Protein AF-A0A5J5ATE8-F1 (afdb_monomer)

Structure (mmCIF, N/CA/C/O backbone):
data_AF-A0A5J5ATE8-F1
#
_entry.id   AF-A0A5J5ATE8-F1
#
loop_
_atom_site.group_PDB
_atom_site.id
_atom_site.type_symbol
_atom_site.label_atom_id
_atom_site.label_alt_id
_atom_site.label_comp_id
_atom_site.label_asym_id
_atom_site.label_entity_id
_atom_site.label_seq_id
_atom_site.pdbx_PDB_ins_code
_atom_site.Cartn_x
_atom_site.Cartn_y
_atom_site.Cartn_z
_atom_site.occupancy
_atom_site.B_iso_or_equiv
_atom_site.auth_seq_id
_atom_site.auth_comp_id
_atom_site.auth_asym_id
_atom_site.auth_atom_id
_atom_site.pdbx_PDB_model_num
ATOM 1 N N . MET A 1 1 ? 2.531 13.031 -34.462 1.00 53.19 1 MET A N 1
ATOM 2 C CA . MET A 1 1 ? 3.163 11.749 -34.071 1.00 53.19 1 MET A CA 1
ATOM 3 C C . MET A 1 1 ? 2.030 10.757 -33.829 1.00 53.19 1 MET A C 1
ATOM 5 O O . MET A 1 1 ? 1.156 11.076 -33.034 1.00 53.19 1 MET A O 1
ATOM 9 N N . SER A 1 2 ? 1.912 9.687 -34.624 1.00 68.81 2 SER A N 1
ATOM 10 C CA . SER A 1 2 ? 0.642 8.951 -34.746 1.00 68.81 2 SER A CA 1
ATOM 11 C C . SER A 1 2 ? 0.265 8.215 -33.456 1.00 68.81 2 SER A C 1
ATOM 13 O O . SER A 1 2 ? 1.091 7.546 -32.834 1.00 68.81 2 SER A O 1
ATOM 15 N N . ASN A 1 3 ? -1.015 8.296 -33.079 1.00 86.31 3 ASN A N 1
ATOM 16 C CA . ASN A 1 3 ? -1.578 7.598 -31.917 1.00 86.31 3 ASN A CA 1
ATOM 17 C C . ASN A 1 3 ? -1.287 6.082 -31.925 1.00 86.31 3 ASN A C 1
ATOM 19 O O . ASN A 1 3 ? -1.256 5.458 -30.866 1.00 86.31 3 ASN A O 1
ATOM 23 N N . SER A 1 4 ? -1.014 5.497 -33.097 1.00 94.00 4 SER A N 1
ATOM 24 C CA . SER A 1 4 ? -0.608 4.098 -33.248 1.00 94.00 4 SER A CA 1
ATOM 25 C C . SER A 1 4 ? 0.740 3.771 -32.595 1.00 94.00 4 SER A C 1
ATOM 27 O O . SER A 1 4 ? 0.820 2.760 -31.903 1.00 94.00 4 SER A O 1
ATOM 29 N N . PHE A 1 5 ? 1.775 4.612 -32.731 1.00 93.56 5 PHE A N 1
ATOM 30 C CA . PHE A 1 5 ? 3.081 4.354 -32.101 1.00 93.56 5 PHE A CA 1
ATOM 31 C C . PHE A 1 5 ? 3.009 4.468 -30.578 1.00 93.56 5 PHE A C 1
ATOM 33 O O . PHE A 1 5 ? 3.558 3.627 -29.873 1.00 93.56 5 PHE A O 1
ATOM 40 N N . LYS A 1 6 ? 2.273 5.462 -30.061 1.00 92.56 6 LYS A N 1
ATOM 41 C CA . LYS A 1 6 ? 2.038 5.603 -28.616 1.00 92.56 6 LYS A CA 1
ATOM 42 C C . LYS A 1 6 ? 1.287 4.394 -28.055 1.00 92.56 6 LYS A C 1
ATOM 44 O O . LYS A 1 6 ? 1.650 3.879 -27.003 1.00 92.56 6 LYS A O 1
ATOM 49 N N . LYS A 1 7 ? 0.274 3.906 -28.780 1.00 94.69 7 LYS A N 1
ATOM 50 C CA . LYS A 1 7 ? -0.448 2.682 -28.415 1.00 94.69 7 LYS A CA 1
ATOM 51 C C . LYS A 1 7 ? 0.477 1.460 -28.414 1.00 94.69 7 LYS A C 1
ATOM 53 O O . LYS A 1 7 ? 0.456 0.706 -27.450 1.00 94.69 7 LYS A O 1
ATOM 58 N N . ALA A 1 8 ? 1.295 1.285 -29.453 1.00 96.69 8 ALA A N 1
ATOM 59 C CA . ALA A 1 8 ? 2.246 0.177 -29.539 1.00 96.69 8 ALA A CA 1
ATOM 60 C C . ALA A 1 8 ? 3.272 0.203 -28.392 1.00 96.69 8 ALA A C 1
ATOM 62 O O . ALA A 1 8 ? 3.532 -0.835 -27.791 1.00 96.69 8 ALA A O 1
ATOM 63 N N . LEU A 1 9 ? 3.792 1.386 -28.042 1.00 95.31 9 LEU A N 1
ATOM 64 C CA . LEU A 1 9 ? 4.685 1.564 -26.896 1.00 95.31 9 LEU A CA 1
ATOM 65 C C . LEU A 1 9 ? 4.013 1.141 -25.585 1.00 95.31 9 LEU A C 1
ATOM 67 O O . LEU A 1 9 ? 4.597 0.362 -24.840 1.00 95.31 9 LEU A O 1
ATOM 71 N N . ASN A 1 10 ? 2.792 1.614 -25.317 1.00 94.81 10 ASN A N 1
ATOM 72 C CA . ASN A 1 10 ? 2.069 1.267 -24.091 1.00 94.81 10 ASN A CA 1
ATOM 73 C C . ASN A 1 10 ? 1.852 -0.248 -23.972 1.00 94.81 10 ASN A C 1
ATOM 75 O O . ASN A 1 10 ? 2.165 -0.824 -22.935 1.00 94.81 10 ASN A O 1
ATOM 79 N N . VAL A 1 11 ? 1.411 -0.899 -25.054 1.00 96.75 11 VAL A N 1
ATOM 80 C CA . VAL A 1 11 ? 1.228 -2.360 -25.086 1.00 96.75 11 VAL A CA 1
ATOM 81 C C . VAL A 1 11 ? 2.554 -3.087 -24.841 1.00 96.75 11 VAL A C 1
ATOM 83 O O . VAL A 1 11 ? 2.602 -4.025 -24.050 1.00 96.75 11 VAL A O 1
ATOM 86 N N . GLY A 1 12 ? 3.646 -2.647 -25.473 1.00 97.38 12 GLY A N 1
ATOM 87 C CA . GLY A 1 12 ? 4.970 -3.236 -25.259 1.00 97.38 12 GLY A CA 1
ATOM 88 C C . GLY A 1 12 ? 5.477 -3.070 -23.821 1.00 97.38 12 GLY A C 1
ATOM 89 O O . GLY A 1 12 ? 6.061 -3.997 -23.266 1.00 97.38 12 GLY A O 1
ATOM 90 N N . MET A 1 13 ? 5.216 -1.921 -23.188 1.00 97.19 13 MET A N 1
ATOM 91 C CA . MET A 1 13 ? 5.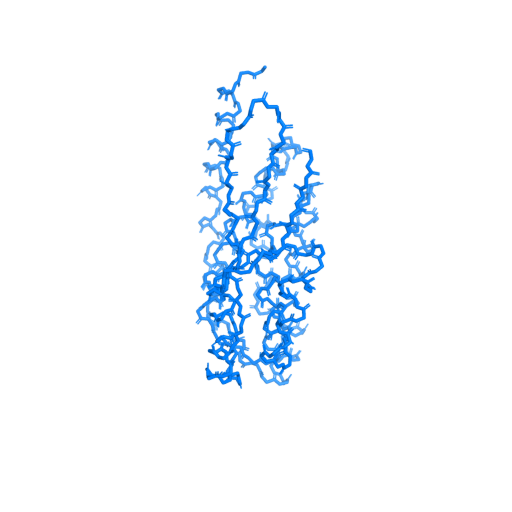560 -1.687 -21.779 1.00 97.19 13 MET A CA 1
ATOM 92 C C . MET A 1 13 ? 4.744 -2.576 -20.834 1.00 97.19 13 MET A C 1
ATOM 94 O O . MET A 1 13 ? 5.311 -3.163 -19.914 1.00 97.19 13 MET A O 1
ATOM 98 N N . GLU A 1 14 ? 3.441 -2.729 -21.075 1.00 96.81 14 GLU A N 1
ATOM 99 C CA . GLU A 1 14 ? 2.581 -3.643 -20.310 1.00 96.81 14 GLU A CA 1
ATOM 100 C C . GLU A 1 14 ? 3.064 -5.096 -20.428 1.00 96.81 14 GLU A C 1
ATOM 102 O O . GLU A 1 14 ? 3.180 -5.796 -19.421 1.00 96.81 14 GLU A O 1
ATOM 107 N N . GLN A 1 15 ? 3.422 -5.534 -21.639 1.00 97.56 15 GLN A N 1
ATOM 108 C CA . GLN A 1 15 ? 3.996 -6.861 -21.876 1.00 97.56 15 GLN A CA 1
ATOM 109 C C . GLN A 1 15 ? 5.327 -7.045 -21.144 1.00 97.56 15 GLN A C 1
ATOM 111 O O . GLN A 1 15 ? 5.532 -8.073 -20.501 1.00 97.56 15 GLN A O 1
ATOM 116 N N . LEU A 1 16 ? 6.216 -6.050 -21.188 1.00 97.31 16 LEU A N 1
ATOM 117 C CA . LEU A 1 16 ? 7.489 -6.092 -20.474 1.00 97.31 16 LEU A CA 1
ATOM 118 C C . LEU A 1 16 ? 7.274 -6.236 -18.959 1.00 97.31 16 LEU A C 1
ATOM 120 O O . LEU A 1 16 ? 7.870 -7.113 -18.333 1.00 97.31 16 LEU A O 1
ATOM 124 N N . VAL A 1 17 ? 6.374 -5.445 -18.372 1.00 97.44 17 VAL A N 1
ATOM 125 C CA . VAL A 1 17 ? 6.018 -5.541 -16.945 1.00 97.44 17 VAL A CA 1
ATOM 126 C C . VAL A 1 17 ? 5.414 -6.905 -16.609 1.00 97.44 17 VAL A C 1
ATOM 128 O O . VAL A 1 17 ? 5.736 -7.476 -15.563 1.00 97.44 17 VAL A O 1
ATOM 131 N N . ALA A 1 18 ? 4.613 -7.486 -17.504 1.00 96.62 18 ALA A N 1
ATOM 132 C CA . ALA A 1 18 ? 4.072 -8.835 -17.342 1.00 96.62 18 ALA A CA 1
ATOM 133 C C . ALA A 1 18 ? 5.155 -9.935 -17.317 1.00 96.62 18 ALA A C 1
ATOM 135 O O . ALA A 1 18 ? 4.906 -11.010 -16.776 1.00 96.62 18 ALA A O 1
ATOM 136 N N . THR A 1 19 ? 6.367 -9.681 -17.829 1.00 96.38 19 THR A N 1
ATOM 137 C CA . THR A 1 19 ? 7.504 -10.618 -17.689 1.00 96.38 19 THR A CA 1
ATOM 138 C C . THR A 1 19 ? 8.240 -10.491 -16.351 1.00 96.38 19 THR A C 1
ATOM 140 O O . THR A 1 19 ? 8.859 -11.451 -15.890 1.00 96.38 19 THR A O 1
ATOM 143 N N . VAL A 1 20 ? 8.172 -9.318 -15.712 1.00 96.38 20 VAL A N 1
ATOM 144 C CA . VAL A 1 20 ? 8.902 -9.002 -14.473 1.00 96.38 20 VAL A CA 1
ATOM 145 C C . VAL A 1 20 ? 8.053 -9.289 -13.235 1.00 96.38 20 VAL A C 1
ATOM 147 O O . VAL A 1 20 ? 8.514 -9.920 -12.284 1.00 96.38 20 VAL A O 1
ATOM 150 N N . THR A 1 21 ? 6.789 -8.872 -13.251 1.00 95.94 21 THR A N 1
ATOM 151 C CA . THR A 1 21 ? 5.870 -8.971 -12.106 1.00 95.94 21 THR A CA 1
ATOM 152 C C . THR A 1 21 ? 5.665 -10.391 -11.551 1.00 95.94 21 THR A C 1
ATOM 154 O O . THR A 1 21 ? 5.596 -10.515 -10.324 1.00 95.94 21 THR A O 1
ATOM 157 N N . PRO A 1 22 ? 5.679 -11.487 -12.345 1.00 97.56 22 PRO A N 1
ATOM 158 C CA . PRO A 1 22 ? 5.613 -12.845 -11.801 1.00 97.56 22 PRO A CA 1
ATOM 159 C C . PRO A 1 22 ? 6.786 -13.213 -10.886 1.00 97.56 22 PRO A C 1
ATOM 161 O O . PRO A 1 22 ? 6.622 -14.069 -10.025 1.00 97.56 22 PRO A O 1
ATOM 164 N N . ARG A 1 23 ? 7.952 -12.569 -11.039 1.00 96.69 23 ARG A N 1
ATOM 165 C CA . ARG A 1 23 ? 9.134 -12.805 -10.191 1.00 96.69 23 ARG A CA 1
ATOM 166 C C . ARG A 1 23 ? 9.065 -12.056 -8.859 1.00 96.69 23 ARG A C 1
ATOM 168 O O . ARG A 1 23 ? 9.622 -12.515 -7.870 1.00 96.69 23 ARG A O 1
ATOM 175 N N . ILE A 1 24 ? 8.349 -10.931 -8.823 1.00 97.31 24 ILE A N 1
ATOM 176 C CA . ILE A 1 24 ? 8.118 -10.125 -7.611 1.00 97.31 24 ILE A CA 1
ATOM 177 C C . ILE A 1 24 ? 6.954 -10.705 -6.790 1.00 97.31 24 ILE A C 1
ATOM 179 O O . ILE A 1 24 ? 6.947 -10.647 -5.560 1.00 97.31 24 ILE A O 1
ATOM 183 N N . ARG A 1 25 ? 5.967 -11.303 -7.469 1.00 96.62 25 ARG A N 1
ATOM 184 C CA . ARG A 1 25 ? 4.728 -11.802 -6.864 1.00 96.62 25 ARG A CA 1
ATOM 185 C C . ARG A 1 25 ? 4.914 -12.737 -5.655 1.00 96.62 25 ARG A C 1
ATOM 187 O O . ARG A 1 25 ? 4.188 -12.525 -4.692 1.00 96.62 25 ARG A O 1
ATOM 194 N N . PRO A 1 26 ? 5.841 -13.714 -5.629 1.00 97.38 26 PRO A N 1
ATOM 195 C CA . PRO A 1 26 ? 6.016 -14.578 -4.458 1.00 97.38 26 PRO A CA 1
ATOM 196 C C . PRO A 1 26 ? 6.369 -13.801 -3.185 1.00 97.38 26 PRO A C 1
ATOM 198 O O . PRO A 1 26 ? 5.877 -14.122 -2.107 1.00 97.38 26 PRO A O 1
ATOM 201 N N . VAL A 1 27 ? 7.173 -12.740 -3.313 1.00 97.38 27 VAL A N 1
ATOM 202 C CA . VAL A 1 27 ? 7.534 -11.877 -2.181 1.00 97.38 27 VAL A CA 1
ATOM 203 C C . VAL A 1 27 ? 6.316 -11.089 -1.703 1.00 97.38 27 VAL A C 1
ATOM 205 O O . VAL A 1 27 ? 6.058 -11.051 -0.503 1.00 97.38 27 VAL A O 1
ATOM 208 N N . LEU A 1 28 ? 5.515 -10.543 -2.624 1.00 97.06 28 LEU A N 1
ATOM 209 C CA . LEU A 1 28 ? 4.245 -9.893 -2.276 1.00 97.06 28 LEU A CA 1
ATOM 210 C C . LEU A 1 28 ? 3.276 -10.857 -1.592 1.00 97.06 28 LEU A C 1
ATOM 212 O O . LEU A 1 28 ? 2.675 -10.508 -0.585 1.00 97.06 28 LEU A O 1
ATOM 216 N N . ASP A 1 29 ? 3.139 -12.074 -2.110 1.00 96.56 29 ASP A N 1
ATOM 217 C CA . ASP A 1 29 ? 2.217 -13.067 -1.565 1.00 96.56 29 ASP A CA 1
ATOM 218 C C . ASP A 1 29 ? 2.650 -13.519 -0.157 1.00 96.56 29 ASP A C 1
ATOM 220 O O . ASP A 1 29 ? 1.791 -13.791 0.680 1.00 96.56 29 ASP A O 1
ATOM 224 N N . SER A 1 30 ? 3.954 -13.484 0.157 1.00 97.50 30 SER A N 1
ATOM 225 C CA . SER A 1 30 ? 4.455 -13.732 1.518 1.00 97.50 30 SER A CA 1
ATOM 226 C C . SER A 1 30 ? 3.994 -12.683 2.540 1.00 97.50 30 SER A C 1
ATOM 228 O O . SER A 1 30 ? 3.840 -13.003 3.714 1.00 97.50 30 SER A O 1
ATOM 230 N N . VAL A 1 31 ? 3.666 -11.456 2.111 1.00 98.25 31 VAL A N 1
ATOM 231 C CA . VAL A 1 31 ? 3.133 -10.412 3.007 1.00 98.25 31 VAL A CA 1
ATOM 232 C C . VAL A 1 31 ? 1.816 -10.857 3.646 1.00 98.25 31 VAL A C 1
ATOM 234 O O . VAL A 1 31 ? 1.496 -10.440 4.758 1.00 98.25 31 VAL A O 1
ATOM 237 N N . ALA A 1 32 ? 1.055 -11.751 3.003 1.00 97.56 32 ALA A N 1
ATOM 238 C CA . ALA A 1 32 ? -0.187 -12.283 3.558 1.00 97.56 32 ALA A CA 1
ATOM 239 C C . ALA A 1 32 ? 0.007 -12.947 4.934 1.00 97.56 32 ALA A C 1
ATOM 241 O O . ALA A 1 32 ? -0.887 -12.830 5.770 1.00 97.56 32 ALA A O 1
ATOM 242 N N . THR A 1 33 ? 1.173 -13.544 5.206 1.00 97.50 33 THR A N 1
ATOM 243 C CA . THR A 1 33 ? 1.458 -14.247 6.469 1.00 97.50 33 THR A CA 1
ATOM 244 C C . THR A 1 33 ? 1.964 -13.337 7.590 1.00 97.50 33 THR A C 1
ATOM 246 O O . THR A 1 33 ? 2.082 -13.790 8.722 1.00 97.50 33 THR A O 1
ATOM 249 N N . ILE A 1 34 ? 2.283 -12.073 7.299 1.00 98.19 34 ILE A N 1
ATOM 250 C CA . ILE A 1 34 ? 2.782 -11.113 8.295 1.00 98.19 34 ILE A CA 1
ATOM 251 C C . ILE A 1 34 ? 1.616 -10.546 9.113 1.00 98.19 34 ILE A C 1
ATOM 253 O O . ILE A 1 34 ? 0.641 -10.052 8.537 1.00 98.19 34 ILE A O 1
ATOM 257 N N . SER A 1 35 ? 1.702 -10.608 10.442 1.00 97.94 35 SER A N 1
ATOM 258 C CA . SER A 1 35 ? 0.681 -10.040 11.331 1.00 97.94 35 SER A CA 1
ATOM 259 C C . SER A 1 35 ? 0.772 -8.514 11.386 1.00 97.94 35 SER A C 1
ATOM 261 O O . SER A 1 35 ? 1.862 -7.951 11.365 1.00 97.94 35 SER A O 1
ATOM 263 N N . TYR A 1 36 ? -0.386 -7.862 11.489 1.00 98.75 36 TYR A N 1
ATOM 264 C CA . TYR A 1 36 ? -0.514 -6.457 11.891 1.00 98.75 36 TYR A CA 1
ATOM 265 C C . TYR A 1 36 ? -1.338 -6.314 13.186 1.00 98.75 36 TYR A C 1
ATOM 267 O O . TYR A 1 36 ? -1.666 -5.211 13.618 1.00 98.75 36 TYR A O 1
ATOM 275 N N . GLU A 1 37 ? -1.662 -7.420 13.850 1.00 98.56 37 GLU A N 1
ATOM 276 C CA . GLU A 1 37 ? -2.147 -7.418 15.229 1.00 98.56 37 GLU A CA 1
ATOM 277 C C . GLU A 1 37 ? -0.919 -7.467 16.140 1.00 98.56 37 GLU A C 1
ATOM 279 O O . GLU A 1 37 ? -0.520 -8.534 16.594 1.00 98.56 37 GLU A O 1
ATOM 284 N N . LEU A 1 38 ? -0.259 -6.317 16.296 1.00 98.38 38 LEU A N 1
ATOM 285 C CA . LEU A 1 38 ? 1.037 -6.214 16.967 1.00 98.38 38 LEU A CA 1
ATOM 286 C C . LEU A 1 38 ? 0.888 -5.806 18.432 1.00 98.38 38 LEU A C 1
ATOM 288 O O . LEU A 1 38 ? 0.126 -4.883 18.746 1.00 98.38 38 LEU A O 1
ATOM 292 N N . SER A 1 39 ? 1.679 -6.452 19.287 1.00 98.38 39 SER A N 1
ATOM 293 C CA . SER A 1 39 ? 2.063 -5.979 20.619 1.00 98.38 39 SER A CA 1
ATOM 294 C C . SER A 1 39 ? 3.202 -4.952 20.553 1.00 98.38 39 SER A C 1
ATOM 296 O O . SER A 1 39 ? 3.857 -4.793 19.523 1.00 98.38 39 SER A O 1
ATOM 298 N N . GLU A 1 40 ? 3.484 -4.273 21.669 1.00 98.06 40 GLU A N 1
ATOM 299 C CA . GLU A 1 40 ? 4.614 -3.335 21.767 1.00 98.06 40 GLU A CA 1
ATOM 300 C C . GLU A 1 40 ? 5.960 -4.012 21.480 1.00 98.06 40 GLU A C 1
ATOM 302 O O . GLU A 1 40 ? 6.780 -3.457 20.754 1.00 98.06 40 GLU A O 1
ATOM 307 N N . SER A 1 41 ? 6.174 -5.230 21.993 1.00 98.12 41 SER A N 1
ATOM 308 C CA . SER A 1 41 ? 7.409 -5.984 21.752 1.00 98.12 41 SER A CA 1
ATOM 309 C C . SER A 1 41 ? 7.582 -6.379 20.287 1.00 98.12 41 SER A C 1
ATOM 311 O O . SER A 1 41 ? 8.688 -6.287 19.768 1.00 98.12 41 SER A O 1
ATOM 313 N N . GLU A 1 42 ? 6.506 -6.794 19.610 1.00 98.44 42 GLU A N 1
ATOM 314 C CA . GLU A 1 42 ? 6.564 -7.150 18.184 1.00 98.44 42 GLU A CA 1
ATOM 315 C C . GLU A 1 42 ? 6.740 -5.910 17.305 1.00 98.44 42 GLU A C 1
ATOM 317 O O . GLU A 1 42 ? 7.485 -5.944 16.331 1.00 98.44 42 GLU A O 1
ATOM 322 N N . TYR A 1 43 ? 6.087 -4.796 17.654 1.00 98.31 43 TYR A N 1
ATOM 323 C CA . TYR A 1 43 ? 6.285 -3.525 16.962 1.00 98.31 43 TYR A CA 1
ATOM 324 C C . TYR A 1 43 ? 7.738 -3.043 17.091 1.00 98.31 43 TYR A C 1
ATOM 326 O O . TYR A 1 43 ? 8.348 -2.692 16.083 1.00 98.31 43 TYR A O 1
ATOM 334 N N . ALA A 1 44 ? 8.306 -3.093 18.302 1.00 98.19 44 ALA A N 1
ATOM 335 C CA . ALA A 1 44 ? 9.703 -2.749 18.561 1.00 98.19 44 ALA A CA 1
ATOM 336 C C . ALA A 1 44 ? 10.679 -3.658 17.792 1.00 98.19 44 ALA A C 1
ATOM 338 O O . ALA A 1 44 ? 11.626 -3.166 17.176 1.00 98.19 44 ALA A O 1
ATOM 339 N N . ASP A 1 45 ? 10.435 -4.975 17.779 1.00 98.31 45 ASP A N 1
ATOM 340 C CA . ASP A 1 45 ? 11.247 -5.929 17.015 1.00 98.31 45 ASP A CA 1
ATOM 341 C C . ASP A 1 45 ? 11.213 -5.617 15.515 1.00 98.31 45 ASP A C 1
ATOM 343 O O . ASP A 1 45 ? 12.263 -5.528 14.882 1.00 98.31 45 ASP A O 1
ATOM 347 N N . ASN A 1 46 ? 10.032 -5.322 14.964 1.00 98.19 46 ASN A N 1
ATOM 348 C CA . ASN A 1 46 ? 9.874 -4.948 13.559 1.00 98.19 46 ASN A CA 1
ATOM 349 C C . ASN A 1 46 ? 10.598 -3.643 13.184 1.00 98.19 46 ASN A C 1
ATOM 351 O O . ASN A 1 46 ? 10.789 -3.375 11.998 1.00 98.19 46 ASN A O 1
ATOM 355 N N . GLU A 1 47 ? 10.948 -2.762 14.130 1.00 94.69 47 GLU A N 1
ATOM 356 C CA . GLU A 1 47 ? 11.759 -1.568 13.829 1.00 94.69 47 GLU A CA 1
ATOM 357 C C . GLU A 1 47 ? 13.218 -1.900 13.541 1.00 94.69 47 GLU A C 1
ATOM 359 O O . GLU A 1 47 ? 13.869 -1.204 12.762 1.00 94.69 47 GLU A O 1
ATOM 364 N N . VAL A 1 48 ? 13.714 -2.975 14.147 1.00 96.69 48 VAL A N 1
ATOM 365 C CA . VAL A 1 48 ? 15.071 -3.477 13.938 1.00 96.69 48 VAL A CA 1
ATOM 366 C C . VAL A 1 48 ? 15.085 -4.498 12.800 1.00 96.69 48 VAL A C 1
ATOM 368 O O . VAL A 1 48 ? 15.970 -4.476 11.945 1.00 96.69 48 VAL A O 1
ATOM 371 N N . ASN A 1 49 ? 14.077 -5.367 12.773 1.00 96.81 49 ASN A N 1
ATOM 372 C CA . ASN A 1 49 ? 13.946 -6.505 11.879 1.00 96.81 49 ASN A CA 1
ATOM 373 C C . ASN A 1 49 ? 12.755 -6.296 10.939 1.00 96.81 49 ASN A C 1
ATOM 375 O O . ASN A 1 49 ? 11.659 -6.793 11.188 1.00 96.81 49 ASN A O 1
ATOM 379 N N . ASP A 1 50 ? 12.967 -5.562 9.842 1.00 97.62 50 ASP A N 1
ATOM 380 C CA . ASP A 1 50 ? 11.901 -5.316 8.866 1.00 97.62 50 ASP A CA 1
ATOM 381 C C . ASP A 1 50 ? 11.256 -6.637 8.381 1.00 97.62 50 ASP A C 1
ATOM 383 O O . ASP A 1 50 ? 11.953 -7.520 7.862 1.00 97.62 50 ASP A O 1
ATOM 387 N N . PRO A 1 51 ? 9.923 -6.787 8.504 1.00 97.19 51 PRO A N 1
ATOM 388 C CA . PRO A 1 51 ? 9.271 -8.067 8.248 1.00 97.19 51 PRO A CA 1
ATOM 389 C C . PRO A 1 51 ? 9.160 -8.414 6.756 1.00 97.19 51 PRO A C 1
ATOM 391 O O . PRO A 1 51 ? 9.109 -9.601 6.395 1.00 97.19 51 PRO A O 1
ATOM 394 N N . TRP A 1 52 ? 9.084 -7.413 5.868 1.00 98.38 52 TRP A N 1
ATOM 395 C CA . TRP A 1 52 ? 8.847 -7.660 4.441 1.00 98.38 52 TRP A CA 1
ATOM 396 C C . TRP A 1 52 ? 9.229 -6.533 3.472 1.00 98.38 52 TRP A C 1
ATOM 398 O O . TRP A 1 52 ? 9.508 -6.847 2.310 1.00 98.38 52 TRP A O 1
ATOM 408 N N . VAL A 1 53 ? 9.217 -5.257 3.876 1.00 98.50 53 VAL A N 1
ATOM 409 C CA . VAL A 1 53 ? 9.399 -4.121 2.958 1.00 98.50 53 VAL A CA 1
ATOM 410 C C . VAL A 1 53 ? 10.763 -4.192 2.286 1.00 98.50 53 VAL A C 1
ATOM 412 O O . VAL A 1 53 ? 10.831 -4.190 1.060 1.00 98.50 53 VAL A O 1
ATOM 415 N N . GLN A 1 54 ? 11.844 -4.355 3.047 1.00 98.19 54 GLN A N 1
ATOM 416 C CA . GLN A 1 54 ? 13.208 -4.446 2.521 1.00 98.19 54 GLN A CA 1
ATOM 417 C C . GLN A 1 54 ? 13.368 -5.630 1.565 1.00 98.19 54 GLN A C 1
ATOM 419 O O . GLN A 1 54 ? 13.983 -5.501 0.505 1.00 98.19 54 GLN A O 1
ATOM 424 N N . ARG A 1 55 ? 12.743 -6.772 1.882 1.00 98.38 55 ARG A N 1
ATOM 425 C CA . ARG A 1 55 ? 12.729 -7.943 0.993 1.00 98.38 55 ARG A CA 1
ATOM 426 C C . ARG A 1 55 ? 12.028 -7.631 -0.329 1.00 98.38 55 ARG A C 1
ATOM 428 O O . ARG A 1 55 ? 12.514 -8.047 -1.381 1.00 98.38 55 ARG A O 1
ATOM 435 N N . LEU A 1 56 ? 10.901 -6.915 -0.293 1.00 98.62 56 LEU A N 1
ATOM 436 C CA . LEU A 1 56 ? 10.200 -6.499 -1.505 1.00 98.62 56 LEU A CA 1
ATOM 437 C C . LEU A 1 56 ? 11.041 -5.521 -2.328 1.00 98.62 56 LEU A C 1
ATOM 439 O O . LEU A 1 56 ? 11.180 -5.734 -3.530 1.00 98.62 56 LEU A O 1
ATOM 443 N N . LEU A 1 57 ? 11.596 -4.483 -1.699 1.00 98.50 57 LEU A N 1
ATOM 444 C CA . LEU A 1 57 ? 12.410 -3.474 -2.382 1.00 98.50 57 LEU A CA 1
ATOM 445 C C . LEU A 1 57 ? 13.601 -4.128 -3.089 1.00 98.50 57 LEU A C 1
ATOM 447 O O . LEU A 1 57 ? 13.760 -3.975 -4.298 1.00 98.50 57 LEU A O 1
ATOM 451 N N . HIS A 1 58 ? 14.337 -4.984 -2.378 1.00 98.31 58 HIS A N 1
ATOM 452 C CA . HIS A 1 58 ? 15.450 -5.737 -2.948 1.00 98.31 58 HIS A CA 1
ATOM 453 C C . HIS A 1 58 ? 15.028 -6.640 -4.122 1.00 98.31 58 HIS A C 1
ATOM 455 O O . HIS A 1 58 ? 15.722 -6.732 -5.141 1.00 98.31 58 HIS A O 1
ATOM 461 N N . ALA A 1 59 ? 13.874 -7.307 -4.010 1.00 98.19 59 ALA A N 1
ATOM 462 C CA . ALA A 1 59 ? 13.349 -8.140 -5.086 1.00 98.19 59 ALA A CA 1
ATOM 463 C C . ALA A 1 59 ? 12.992 -7.307 -6.324 1.00 98.19 59 ALA A C 1
ATOM 465 O O . ALA A 1 59 ? 13.256 -7.744 -7.445 1.00 98.19 59 ALA A O 1
ATOM 466 N N . VAL A 1 60 ? 12.419 -6.115 -6.148 1.00 98.12 60 VAL A N 1
ATOM 467 C CA . VAL A 1 60 ? 12.132 -5.199 -7.257 1.00 98.12 60 VAL A CA 1
ATOM 468 C C . VAL A 1 60 ? 13.430 -4.767 -7.928 1.00 98.12 60 VAL A C 1
ATOM 470 O O . VAL A 1 60 ? 13.574 -5.010 -9.124 1.00 98.12 60 VAL A O 1
ATOM 473 N N . GLU A 1 61 ? 14.384 -4.212 -7.174 1.00 97.62 61 GLU A N 1
ATOM 474 C CA . GLU A 1 61 ? 15.681 -3.753 -7.691 1.00 97.62 61 GLU A CA 1
ATOM 475 C C . GLU A 1 61 ? 16.374 -4.839 -8.515 1.00 97.62 61 GLU A C 1
ATOM 477 O O . GLU A 1 61 ? 16.706 -4.629 -9.681 1.00 97.62 61 GLU A O 1
ATOM 482 N N . THR A 1 62 ? 16.503 -6.038 -7.946 1.00 97.75 62 THR A N 1
ATOM 483 C CA . THR A 1 62 ? 17.157 -7.177 -8.603 1.00 97.75 62 THR A CA 1
ATOM 484 C C . THR A 1 62 ? 16.478 -7.543 -9.923 1.00 97.75 62 THR A C 1
ATOM 486 O O . THR A 1 62 ? 17.145 -7.821 -10.919 1.00 97.75 62 THR A O 1
ATOM 489 N N . ASN A 1 63 ? 15.143 -7.528 -9.965 1.00 97.19 63 ASN A N 1
ATOM 490 C CA . ASN A 1 63 ? 14.395 -7.929 -11.155 1.00 97.19 63 ASN A CA 1
ATOM 491 C C . ASN A 1 63 ? 14.344 -6.850 -12.252 1.00 97.19 63 ASN A C 1
ATOM 493 O O . ASN A 1 63 ? 14.009 -7.178 -13.396 1.00 97.19 63 ASN A O 1
ATOM 497 N N . VAL A 1 64 ? 14.688 -5.597 -11.934 1.00 96.44 64 VAL A N 1
ATOM 498 C CA . VAL A 1 64 ? 14.654 -4.467 -12.880 1.00 96.44 64 VAL A CA 1
ATOM 499 C C . VAL A 1 64 ? 16.029 -3.880 -13.195 1.00 96.44 64 VAL A C 1
ATOM 501 O O . VAL A 1 64 ? 16.131 -3.096 -14.131 1.00 96.44 64 VAL A O 1
ATOM 504 N N . ALA A 1 65 ? 17.093 -4.276 -12.487 1.00 96.44 65 ALA A N 1
ATOM 505 C CA . ALA A 1 65 ? 18.441 -3.702 -12.602 1.00 96.44 65 ALA A CA 1
ATOM 506 C C . ALA A 1 65 ? 19.028 -3.697 -14.028 1.00 96.44 65 ALA A C 1
ATOM 508 O O . ALA A 1 65 ? 19.878 -2.871 -14.351 1.00 96.44 65 ALA A O 1
ATOM 509 N N . TRP A 1 66 ? 18.571 -4.599 -14.896 1.00 96.00 66 TRP A N 1
ATOM 510 C CA . TRP A 1 66 ? 19.024 -4.715 -16.283 1.00 96.00 66 TRP A CA 1
ATOM 511 C C . TRP A 1 66 ? 18.349 -3.718 -17.246 1.00 96.00 66 TRP A C 1
ATOM 513 O O . TRP A 1 66 ? 18.809 -3.557 -18.373 1.00 96.00 66 TRP A O 1
ATOM 523 N N . LEU A 1 67 ? 17.269 -3.049 -16.827 1.00 95.81 67 LEU A N 1
ATOM 524 C CA . LEU A 1 67 ? 16.465 -2.156 -17.670 1.00 95.81 67 LEU A CA 1
ATOM 525 C C . LEU A 1 67 ? 17.012 -0.729 -17.825 1.00 95.81 67 LEU A C 1
ATOM 527 O O . LEU A 1 67 ? 17.007 -0.250 -18.961 1.00 95.81 67 LEU A O 1
ATOM 531 N N . PRO A 1 68 ? 17.495 -0.034 -16.770 1.00 95.00 68 PRO A N 1
ATOM 532 C CA . PRO A 1 68 ? 17.976 1.343 -16.886 1.00 95.00 68 PRO A CA 1
ATOM 533 C C . PRO A 1 68 ? 18.965 1.596 -18.036 1.00 95.00 68 PRO A C 1
ATOM 535 O O . PRO A 1 68 ? 18.754 2.561 -18.768 1.00 95.00 68 PRO A O 1
ATOM 538 N N . PRO A 1 69 ? 19.996 0.755 -18.282 1.00 96.50 69 PRO A N 1
ATOM 539 C CA . PRO A 1 69 ? 20.932 1.003 -19.383 1.00 96.50 69 PRO A CA 1
ATOM 540 C C . PRO A 1 69 ? 20.342 0.742 -20.781 1.00 96.50 69 PRO A C 1
ATOM 542 O O . PRO A 1 69 ? 20.953 1.128 -21.774 1.00 96.50 69 PRO A O 1
ATOM 545 N N . LEU A 1 70 ? 19.179 0.088 -20.885 1.00 96.62 70 LEU A N 1
ATOM 546 C CA . LEU A 1 70 ? 18.543 -0.296 -22.154 1.00 96.62 70 LEU A CA 1
ATOM 547 C C . LEU A 1 70 ? 17.369 0.611 -22.547 1.00 96.62 70 LEU A C 1
ATOM 549 O O . LEU A 1 70 ? 16.771 0.427 -23.608 1.00 96.62 70 LEU A O 1
ATOM 553 N N . MET A 1 71 ? 17.002 1.567 -21.694 1.00 96.19 71 MET A N 1
ATOM 554 C CA . MET A 1 71 ? 15.815 2.397 -21.866 1.00 96.19 71 MET A CA 1
ATOM 555 C C . MET A 1 71 ? 16.164 3.881 -21.796 1.00 96.19 71 MET A C 1
ATOM 557 O O . MET A 1 71 ? 17.087 4.306 -21.111 1.00 96.19 71 MET A O 1
ATOM 561 N N . THR A 1 72 ? 15.366 4.705 -22.471 1.00 96.62 72 THR A N 1
ATOM 562 C CA . THR A 1 72 ? 15.355 6.143 -22.185 1.00 96.62 72 THR A CA 1
ATOM 563 C C . THR A 1 72 ? 14.724 6.388 -20.813 1.00 96.62 72 THR A C 1
ATOM 565 O O . THR A 1 72 ? 13.874 5.609 -20.375 1.00 96.62 72 THR A O 1
ATOM 568 N N . ALA A 1 73 ? 15.065 7.507 -20.167 1.00 96.12 73 ALA A N 1
ATOM 569 C CA . ALA A 1 73 ? 14.500 7.876 -18.865 1.00 96.12 73 ALA A CA 1
ATOM 570 C C . ALA A 1 73 ? 12.957 7.857 -18.860 1.00 96.12 73 ALA A C 1
ATOM 572 O O . ALA A 1 73 ? 12.350 7.230 -18.001 1.00 96.12 73 ALA A O 1
ATOM 573 N N . ASN A 1 74 ? 12.315 8.427 -19.887 1.00 96.38 74 ASN A N 1
ATOM 574 C CA . ASN A 1 74 ? 10.849 8.448 -20.008 1.00 96.38 74 ASN A CA 1
ATOM 575 C C . ASN A 1 74 ? 10.221 7.045 -20.111 1.00 96.38 74 ASN A C 1
ATOM 577 O O . ASN A 1 74 ? 9.116 6.811 -19.606 1.00 96.38 74 ASN A O 1
ATOM 581 N N . ASN A 1 75 ? 10.897 6.113 -20.791 1.00 96.38 75 ASN A N 1
ATOM 582 C CA . ASN A 1 75 ? 10.419 4.739 -20.910 1.00 96.38 75 ASN A CA 1
ATOM 583 C C . ASN A 1 75 ? 10.628 3.976 -19.599 1.00 96.38 75 ASN A C 1
ATOM 585 O O . ASN A 1 75 ? 9.719 3.266 -19.175 1.00 96.38 75 ASN A O 1
ATOM 589 N N . TYR A 1 76 ? 11.770 4.172 -18.935 1.00 97.62 76 TYR A N 1
ATOM 590 C CA . TYR A 1 76 ? 12.036 3.580 -17.626 1.00 97.62 76 TYR A CA 1
ATOM 591 C C . TYR A 1 76 ? 11.049 4.085 -16.568 1.00 97.62 76 TYR A C 1
ATOM 593 O O . TYR A 1 76 ? 10.426 3.278 -15.884 1.00 97.62 76 TYR A O 1
ATOM 601 N N . ASP A 1 77 ? 10.777 5.391 -16.524 1.00 97.38 77 ASP A N 1
ATOM 602 C CA . ASP A 1 77 ? 9.738 5.962 -15.665 1.00 97.38 77 ASP A CA 1
ATOM 603 C C . ASP A 1 77 ? 8.368 5.314 -15.931 1.00 97.38 77 ASP A C 1
ATOM 605 O O . ASP A 1 77 ? 7.571 5.104 -15.016 1.00 97.38 77 ASP A O 1
ATOM 609 N N . SER A 1 78 ? 8.038 5.016 -17.193 1.00 97.31 78 SER A N 1
ATOM 610 C CA . SER A 1 78 ? 6.758 4.388 -17.569 1.00 97.31 78 SER A CA 1
ATOM 611 C C . SER A 1 78 ? 6.682 2.933 -17.145 1.00 97.31 78 SER A C 1
ATOM 613 O O . SER A 1 78 ? 5.656 2.511 -16.615 1.00 97.31 78 SER A O 1
ATOM 615 N N . PHE A 1 79 ? 7.785 2.208 -17.279 1.00 97.94 79 PHE A N 1
ATOM 616 C CA . PHE A 1 79 ? 7.922 0.867 -16.740 1.00 97.94 79 PHE A CA 1
ATOM 617 C C . PHE A 1 79 ? 7.783 0.851 -15.205 1.00 97.94 79 PHE A C 1
ATOM 619 O O . PHE A 1 79 ? 6.971 0.091 -14.680 1.00 97.94 79 PHE A O 1
ATOM 626 N N . VAL A 1 80 ? 8.503 1.723 -14.487 1.00 97.88 80 VAL A N 1
ATOM 627 C CA . VAL A 1 80 ? 8.455 1.814 -13.017 1.00 97.88 80 VAL A CA 1
ATOM 628 C C . VAL A 1 80 ? 7.033 2.103 -12.535 1.00 97.88 80 VAL A C 1
ATOM 630 O O . VAL A 1 80 ? 6.547 1.429 -11.634 1.00 97.88 80 VAL A O 1
ATOM 633 N N . HIS A 1 81 ? 6.317 3.036 -13.167 1.00 98.25 81 HIS A N 1
ATOM 634 C CA . HIS A 1 81 ? 4.934 3.349 -12.786 1.00 98.25 81 HIS A CA 1
ATOM 635 C C . HIS A 1 81 ? 3.975 2.164 -12.963 1.00 98.25 81 HIS A C 1
ATOM 637 O O . HIS A 1 81 ? 3.138 1.931 -12.092 1.00 98.25 81 HIS A O 1
ATOM 643 N N . LEU A 1 82 ? 4.107 1.400 -14.050 1.00 98.31 82 LEU A N 1
ATOM 644 C CA . LEU A 1 82 ? 3.312 0.188 -14.272 1.00 98.31 82 LEU A CA 1
ATOM 645 C C . LEU A 1 82 ? 3.668 -0.926 -13.269 1.00 98.31 82 LEU A C 1
ATOM 647 O O . LEU A 1 82 ? 2.789 -1.656 -12.812 1.00 98.31 82 LEU A O 1
ATOM 651 N N . ALA A 1 83 ? 4.943 -1.047 -12.891 1.00 98.19 83 ALA A N 1
ATOM 652 C CA . ALA A 1 83 ? 5.370 -1.975 -11.846 1.00 98.19 83 ALA A CA 1
ATOM 653 C C . ALA A 1 83 ? 4.802 -1.580 -10.470 1.00 98.19 83 ALA A C 1
ATOM 655 O O . ALA A 1 83 ? 4.306 -2.443 -9.743 1.00 98.19 83 ALA A O 1
ATOM 656 N N . ILE A 1 84 ? 4.801 -0.284 -10.137 1.00 98.50 84 ILE A N 1
ATOM 657 C CA . ILE A 1 84 ? 4.177 0.244 -8.915 1.00 98.50 84 ILE A CA 1
ATOM 658 C C . ILE A 1 84 ? 2.675 -0.061 -8.904 1.00 98.50 84 ILE A C 1
ATOM 660 O O . ILE A 1 84 ? 2.178 -0.541 -7.888 1.00 98.50 84 ILE A O 1
ATOM 664 N N . ASP A 1 85 ? 1.962 0.156 -10.016 1.00 98.31 85 ASP A N 1
ATOM 665 C CA . ASP A 1 85 ? 0.529 -0.166 -10.120 1.00 98.31 85 ASP A CA 1
ATOM 666 C C . ASP A 1 85 ? 0.253 -1.633 -9.766 1.00 98.31 85 ASP A C 1
ATOM 668 O O . ASP A 1 85 ? -0.661 -1.930 -8.995 1.00 98.31 85 ASP A O 1
ATOM 672 N N . PHE A 1 86 ? 1.061 -2.559 -10.291 1.00 98.25 86 PHE A N 1
ATOM 673 C CA . PHE A 1 86 ? 0.950 -3.979 -9.959 1.00 98.25 86 PHE A CA 1
ATOM 674 C C . PHE A 1 86 ? 1.179 -4.242 -8.462 1.00 98.25 86 PHE A C 1
ATOM 676 O O . PHE A 1 86 ? 0.386 -4.942 -7.825 1.00 98.25 86 PHE A O 1
ATOM 683 N N . ILE A 1 87 ? 2.250 -3.673 -7.902 1.00 98.56 87 ILE A N 1
ATOM 684 C CA . ILE A 1 87 ? 2.656 -3.870 -6.506 1.00 98.56 87 ILE A CA 1
ATOM 685 C C . ILE A 1 87 ? 1.590 -3.334 -5.552 1.00 98.56 87 ILE A C 1
ATOM 687 O O . ILE A 1 87 ? 1.093 -4.082 -4.710 1.00 98.56 87 ILE A O 1
ATOM 691 N N . VAL A 1 88 ? 1.195 -2.068 -5.703 1.00 98.25 88 VAL A N 1
ATOM 692 C CA . VAL A 1 88 ? 0.234 -1.418 -4.803 1.00 98.25 88 VAL A CA 1
ATOM 693 C C . VAL A 1 88 ? -1.131 -2.082 -4.903 1.00 98.25 88 VAL A C 1
ATOM 695 O O . VAL A 1 88 ? -1.736 -2.361 -3.873 1.00 98.25 88 VAL A O 1
ATOM 698 N N . LYS A 1 89 ? -1.590 -2.439 -6.110 1.00 97.56 89 LYS A N 1
ATOM 699 C CA . LYS A 1 89 ? -2.855 -3.165 -6.280 1.00 97.56 89 LYS A C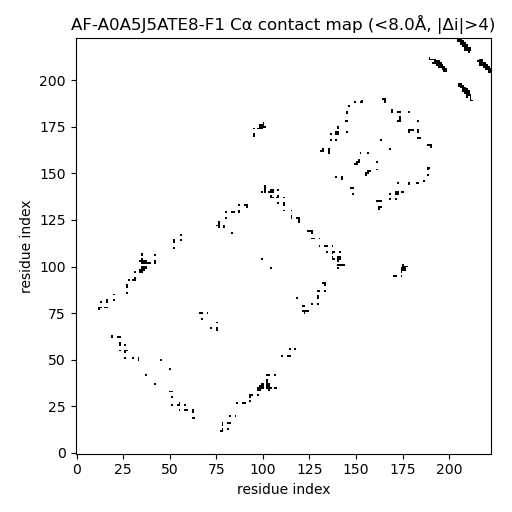A 1
ATOM 700 C C . LYS A 1 89 ? -2.846 -4.508 -5.551 1.00 97.56 89 LYS A C 1
ATOM 702 O O . LYS A 1 89 ? -3.852 -4.893 -4.957 1.00 97.56 89 LYS A O 1
ATOM 707 N N . ARG A 1 90 ? -1.725 -5.239 -5.581 1.00 98.00 90 ARG A N 1
ATOM 708 C CA . ARG A 1 90 ? -1.609 -6.512 -4.859 1.00 98.00 90 ARG A CA 1
ATOM 709 C C . ARG A 1 90 ? -1.554 -6.303 -3.347 1.00 98.00 90 ARG A C 1
ATOM 711 O O . ARG A 1 90 ? -2.242 -7.028 -2.631 1.00 98.00 90 ARG A O 1
ATOM 718 N N . LEU A 1 91 ? -0.782 -5.321 -2.879 1.00 98.62 91 LEU A N 1
ATOM 719 C CA . LEU A 1 91 ? -0.698 -4.969 -1.461 1.00 98.62 91 LEU A CA 1
ATOM 720 C C . LEU A 1 91 ? -2.057 -4.535 -0.914 1.00 98.62 91 LEU A C 1
ATOM 722 O O . LEU A 1 91 ? -2.453 -5.022 0.134 1.00 98.62 91 LEU A O 1
ATOM 726 N N . GLU A 1 92 ? -2.810 -3.709 -1.639 1.00 97.94 92 GLU A N 1
ATOM 727 C CA . GLU A 1 92 ? -4.153 -3.280 -1.239 1.00 97.94 92 GLU A CA 1
ATOM 728 C C . GLU A 1 92 ? -5.079 -4.484 -1.007 1.00 97.94 92 GLU A C 1
ATOM 730 O O . GLU A 1 92 ? -5.706 -4.594 0.045 1.00 97.94 92 GLU A O 1
ATOM 735 N N . VAL A 1 93 ? -5.098 -5.446 -1.940 1.00 97.94 93 VAL A N 1
ATOM 736 C CA . VAL A 1 93 ? -5.876 -6.690 -1.792 1.00 97.94 93 VAL A CA 1
ATOM 737 C C . VAL A 1 93 ? -5.461 -7.468 -0.542 1.00 97.94 93 VAL A C 1
ATOM 739 O O . VAL A 1 93 ? -6.328 -7.964 0.173 1.00 97.94 93 VAL A O 1
ATOM 742 N N . ILE A 1 94 ? -4.157 -7.572 -0.275 1.00 98.50 94 ILE A N 1
ATOM 743 C CA . ILE A 1 94 ? -3.625 -8.277 0.897 1.00 98.50 94 ILE A CA 1
ATOM 744 C C . ILE A 1 94 ? -4.012 -7.549 2.190 1.00 98.50 94 ILE A C 1
ATOM 746 O O . ILE A 1 94 ? -4.532 -8.180 3.108 1.00 98.50 94 ILE A O 1
ATOM 750 N N . MET A 1 95 ? -3.815 -6.230 2.265 1.00 98.44 95 MET A N 1
ATOM 751 C CA . MET A 1 95 ? -4.141 -5.433 3.452 1.00 98.44 95 MET A CA 1
ATOM 752 C C . MET A 1 95 ? -5.640 -5.475 3.765 1.00 98.44 95 MET A C 1
ATOM 754 O O . MET A 1 95 ? -6.023 -5.592 4.924 1.00 98.44 95 MET A O 1
ATOM 758 N N . MET A 1 96 ? -6.496 -5.512 2.740 1.00 98.00 96 MET A N 1
ATOM 759 C CA . MET A 1 96 ? -7.953 -5.639 2.883 1.00 98.00 96 MET A CA 1
ATOM 760 C C . MET A 1 96 ? -8.442 -7.001 3.404 1.00 98.00 96 MET A C 1
ATOM 762 O O . MET A 1 96 ? -9.649 -7.179 3.601 1.00 98.00 96 MET A O 1
ATOM 766 N N . GLN A 1 97 ? -7.540 -7.967 3.594 1.00 97.75 97 GLN A N 1
ATOM 767 C CA . GLN A 1 97 ? -7.820 -9.274 4.196 1.00 97.75 97 GLN A CA 1
ATOM 768 C C . GLN A 1 97 ? -7.263 -9.406 5.620 1.00 97.75 97 GLN A C 1
ATOM 770 O O . GLN A 1 97 ? -7.506 -10.422 6.270 1.00 97.75 97 GLN A O 1
ATOM 775 N N . LYS A 1 98 ? -6.528 -8.404 6.111 1.00 98.38 98 LYS A N 1
ATOM 776 C CA . LYS A 1 98 ? -5.862 -8.443 7.415 1.00 98.38 98 LYS A CA 1
ATOM 777 C C . LYS A 1 98 ? -6.737 -7.900 8.545 1.00 98.38 98 LYS A C 1
ATOM 779 O O . LYS A 1 98 ? -7.858 -7.428 8.345 1.00 98.38 98 LYS A O 1
ATOM 784 N N . ARG A 1 99 ? -6.198 -8.014 9.752 1.00 98.56 99 ARG A N 1
ATOM 785 C CA . ARG A 1 99 ? -6.665 -7.379 10.980 1.00 98.56 99 ARG A CA 1
ATOM 786 C C . ARG A 1 99 ? -5.530 -6.521 11.529 1.00 98.56 99 ARG A C 1
ATOM 788 O O . ARG A 1 99 ? -4.362 -6.842 11.305 1.00 98.56 99 ARG A O 1
ATOM 795 N N . PHE A 1 100 ? -5.882 -5.426 12.191 1.00 98.88 100 PHE A N 1
ATOM 796 C CA . PHE A 1 100 ? -4.928 -4.431 12.674 1.00 98.88 100 PHE A CA 1
ATOM 797 C C . PHE A 1 100 ? -5.201 -4.084 14.136 1.00 98.88 100 PHE A C 1
ATOM 799 O O . PHE A 1 100 ? -6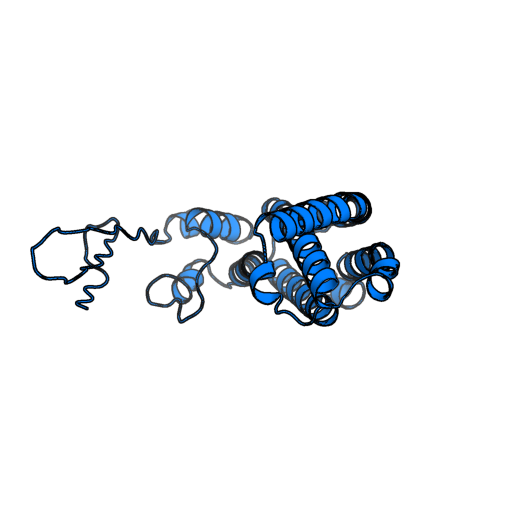.347 -3.817 14.505 1.00 98.88 100 PHE A O 1
ATOM 806 N N . SER A 1 101 ? -4.138 -4.018 14.939 1.00 98.69 101 SER A N 1
ATOM 807 C CA . SER A 1 101 ? -4.110 -3.208 16.163 1.00 98.69 101 SER A CA 1
ATOM 808 C C . SER A 1 101 ? -3.764 -1.748 15.819 1.00 98.69 101 SER A C 1
ATOM 810 O O . SER A 1 101 ? -3.398 -1.451 14.678 1.00 98.69 101 SER A O 1
ATOM 812 N N . GLN A 1 102 ? -3.823 -0.828 16.791 1.00 98.00 102 GLN A N 1
ATOM 813 C CA . GLN A 1 102 ? -3.327 0.548 16.602 1.00 98.00 102 GLN A CA 1
ATOM 814 C C . GLN A 1 102 ? -1.850 0.559 16.160 1.00 98.00 102 GLN A C 1
ATOM 816 O O . GLN A 1 102 ? -1.489 1.261 15.218 1.00 98.00 102 GLN A O 1
ATOM 821 N N . LEU A 1 103 ? -1.004 -0.268 16.787 1.00 98.56 103 LEU A N 1
ATOM 822 C CA . LEU A 1 103 ? 0.409 -0.418 16.410 1.00 98.56 103 LEU A CA 1
ATOM 823 C C . LEU A 1 103 ? 0.571 -1.013 15.004 1.00 98.56 103 LEU A C 1
ATOM 825 O O . LEU A 1 103 ? 1.477 -0.630 14.270 1.00 98.56 103 LEU A O 1
ATOM 829 N N . GLY A 1 104 ? -0.337 -1.900 14.591 1.00 98.69 104 GLY A N 1
ATOM 830 C CA . GLY A 1 104 ? -0.429 -2.348 13.203 1.00 98.69 104 GLY A CA 1
ATOM 831 C C . GLY A 1 104 ? -0.710 -1.213 12.221 1.00 98.69 104 GLY A C 1
ATOM 832 O O . GLY A 1 104 ? -0.097 -1.148 11.157 1.00 98.69 104 GLY A O 1
ATOM 833 N N . GLY A 1 105 ? -1.616 -0.297 12.570 1.00 98.38 105 GLY A N 1
ATOM 834 C CA . GLY A 1 10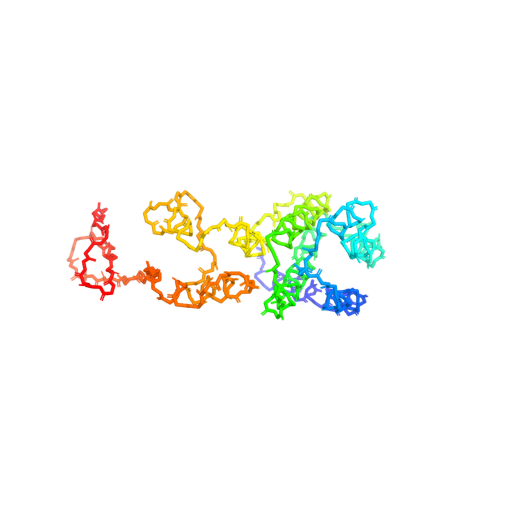5 ? -1.863 0.916 11.785 1.00 98.38 105 GLY A CA 1
ATOM 835 C C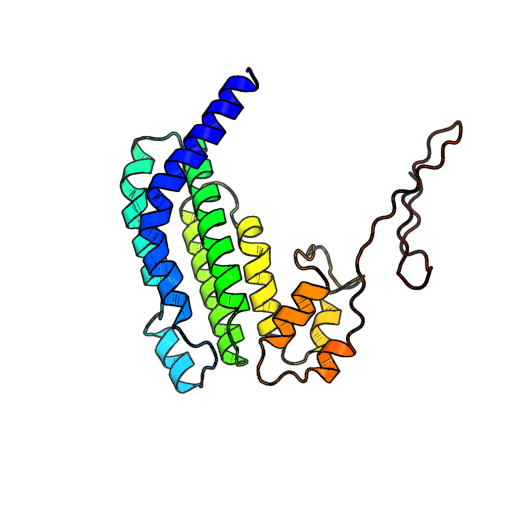 . GLY A 1 105 ? -0.591 1.750 11.604 1.00 98.38 105 GLY A C 1
ATOM 836 O O . GLY A 1 105 ? -0.265 2.147 10.480 1.00 98.38 105 GLY A O 1
ATOM 837 N N . LEU A 1 106 ? 0.172 1.943 12.685 1.00 98.31 106 LEU A N 1
ATOM 838 C CA . LEU A 1 106 ? 1.440 2.682 12.662 1.00 98.31 106 LEU A CA 1
ATOM 839 C C . LEU A 1 106 ? 2.496 1.968 11.812 1.00 98.31 106 LEU A C 1
ATOM 841 O O . LEU A 1 106 ? 3.163 2.601 10.992 1.00 98.31 106 LEU A O 1
ATOM 845 N N . GLN A 1 107 ? 2.599 0.642 11.944 1.00 98.75 107 GLN A N 1
ATOM 846 C CA . GLN A 1 107 ? 3.484 -0.173 11.113 1.00 98.75 107 GLN A CA 1
ATOM 847 C C . GLN A 1 107 ? 3.148 -0.007 9.625 1.00 98.75 107 GLN A C 1
ATOM 849 O O . GLN A 1 107 ? 4.055 0.212 8.826 1.00 98.75 107 GLN A O 1
ATOM 854 N N . LEU A 1 108 ? 1.867 -0.054 9.236 1.00 98.62 108 LEU A N 1
ATOM 855 C CA . LEU A 1 108 ? 1.481 0.098 7.830 1.00 98.62 108 LEU A CA 1
ATOM 856 C C . LEU A 1 108 ? 1.793 1.499 7.283 1.00 98.62 108 LEU A C 1
ATOM 858 O O . LEU A 1 108 ? 2.196 1.618 6.127 1.00 98.62 108 LEU A O 1
ATOM 862 N N . ASP A 1 109 ? 1.629 2.557 8.084 1.00 98.31 109 ASP A N 1
ATOM 863 C CA . ASP A 1 109 ? 2.022 3.917 7.681 1.00 98.31 109 ASP A CA 1
ATOM 864 C C . ASP A 1 109 ? 3.529 4.001 7.419 1.00 98.31 109 ASP A C 1
ATOM 866 O O . ASP A 1 109 ? 3.958 4.520 6.384 1.00 98.31 109 ASP A O 1
ATOM 870 N N . ARG A 1 110 ? 4.335 3.408 8.305 1.00 98.38 110 ARG A N 1
ATOM 871 C CA . ARG A 1 110 ? 5.786 3.315 8.129 1.00 98.38 110 ARG A CA 1
ATOM 872 C C . ARG A 1 110 ? 6.163 2.531 6.873 1.00 98.38 110 ARG A C 1
ATOM 874 O O . ARG A 1 110 ? 6.977 3.016 6.083 1.00 98.38 110 ARG A O 1
ATOM 881 N N . ASP A 1 111 ? 5.539 1.377 6.651 1.00 98.69 111 ASP A N 1
ATOM 882 C CA . ASP A 1 111 ? 5.764 0.551 5.463 1.00 98.69 111 ASP A CA 1
ATOM 883 C C . ASP A 1 111 ? 5.423 1.330 4.186 1.00 98.69 111 ASP A C 1
ATOM 885 O O . ASP A 1 111 ? 6.222 1.398 3.251 1.00 98.69 111 ASP A O 1
ATOM 889 N N . ALA A 1 112 ? 4.261 1.992 4.156 1.00 98.31 112 ALA A N 1
ATOM 890 C CA . ALA A 1 112 ? 3.825 2.796 3.021 1.00 98.31 112 ALA A CA 1
ATOM 891 C C . ALA A 1 112 ? 4.795 3.952 2.730 1.00 98.31 112 ALA A C 1
ATOM 893 O O . ALA A 1 112 ? 5.122 4.200 1.567 1.00 98.31 112 ALA A O 1
ATOM 894 N N . ARG A 1 113 ? 5.308 4.634 3.763 1.00 98.25 113 ARG A N 1
ATOM 895 C CA . ARG A 1 113 ? 6.325 5.689 3.606 1.00 98.25 113 ARG A CA 1
ATOM 896 C C . ARG A 1 113 ? 7.633 5.148 3.047 1.00 98.25 113 ARG A C 1
ATOM 898 O O . ARG A 1 113 ? 8.206 5.784 2.162 1.00 98.25 113 ARG A O 1
ATOM 905 N N . ALA A 1 114 ? 8.091 3.992 3.523 1.00 98.44 114 ALA A N 1
ATOM 906 C CA . ALA A 1 114 ? 9.302 3.353 3.020 1.00 98.44 114 ALA A CA 1
ATOM 907 C C . ALA A 1 114 ? 9.166 2.988 1.532 1.00 98.44 114 ALA A C 1
ATOM 909 O O . ALA A 1 114 ? 10.055 3.311 0.742 1.00 98.44 114 ALA A O 1
ATOM 910 N N . LEU A 1 115 ? 8.022 2.425 1.124 1.00 98.69 115 LEU A N 1
ATOM 911 C CA . LEU A 1 115 ? 7.728 2.155 -0.287 1.00 98.69 115 LEU A CA 1
ATOM 912 C C . LEU A 1 115 ? 7.720 3.444 -1.117 1.00 98.69 115 LEU A C 1
ATOM 914 O O . LEU A 1 115 ? 8.423 3.528 -2.122 1.00 98.69 115 LEU A O 1
ATOM 918 N N . VAL A 1 116 ? 6.961 4.465 -0.700 1.00 98.56 116 VAL A N 1
ATOM 919 C CA . VAL A 1 116 ? 6.874 5.746 -1.423 1.00 98.56 116 VAL A CA 1
ATOM 920 C C . VAL A 1 116 ? 8.252 6.380 -1.576 1.00 98.56 116 VAL A C 1
ATOM 922 O O . VAL A 1 116 ? 8.588 6.834 -2.670 1.00 98.56 116 VAL A O 1
ATOM 925 N N . SER A 1 117 ? 9.048 6.404 -0.505 1.00 98.44 117 SER A N 1
ATOM 926 C CA . SER A 1 117 ? 10.409 6.946 -0.511 1.00 98.44 117 SER A CA 1
ATOM 927 C C . SER A 1 117 ? 11.289 6.211 -1.520 1.00 98.44 117 SER A C 1
ATOM 929 O O . SER A 1 117 ? 11.866 6.835 -2.413 1.00 98.44 117 SER A O 1
ATOM 931 N N . HIS A 1 118 ? 11.311 4.878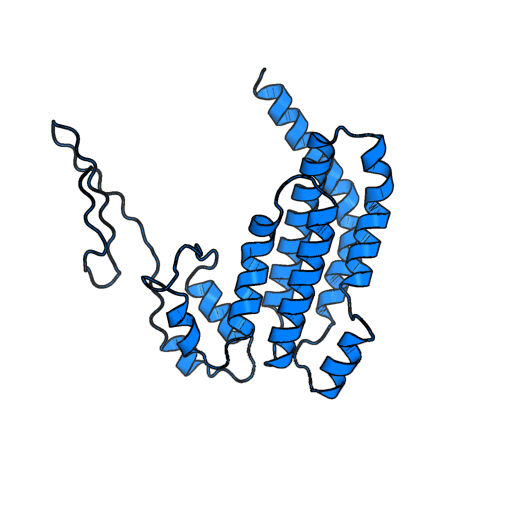 -1.453 1.00 98.62 118 HIS A N 1
ATOM 932 C CA . HIS A 1 118 ? 12.118 4.064 -2.352 1.00 98.62 118 HIS A CA 1
ATOM 933 C C . HIS A 1 118 ? 11.710 4.246 -3.817 1.00 98.62 118 HIS A C 1
ATOM 935 O O . HIS A 1 118 ? 12.535 4.616 -4.652 1.00 98.62 118 HIS A O 1
ATOM 941 N N . PHE A 1 119 ? 10.427 4.065 -4.140 1.00 98.44 119 PHE A N 1
ATOM 942 C CA . PHE A 1 119 ? 9.946 4.199 -5.515 1.00 98.44 119 PHE A CA 1
ATOM 943 C C . PHE A 1 119 ? 10.085 5.621 -6.065 1.00 98.44 119 PHE A C 1
ATOM 945 O O . PHE A 1 119 ? 10.298 5.772 -7.263 1.00 98.44 119 PHE A O 1
ATOM 952 N N . SER A 1 120 ? 10.041 6.656 -5.218 1.00 98.19 120 SER A N 1
ATOM 953 C CA . SER A 1 120 ? 10.342 8.032 -5.645 1.00 98.19 120 SER A CA 1
ATOM 954 C C . SER A 1 120 ? 11.793 8.197 -6.098 1.00 98.19 120 SER A C 1
ATOM 956 O O . SER A 1 120 ? 12.066 9.051 -6.930 1.00 98.19 120 SER A O 1
ATOM 958 N N . SER A 1 121 ? 12.725 7.396 -5.572 1.00 97.56 121 SER A N 1
ATOM 959 C CA . SER A 1 121 ? 14.133 7.432 -5.989 1.00 97.56 121 SER A CA 1
ATOM 960 C C . SER A 1 121 ? 14.385 6.704 -7.317 1.00 97.56 121 SER A C 1
ATOM 962 O O . SER A 1 121 ? 15.356 6.996 -8.012 1.00 97.56 121 SER A O 1
ATOM 964 N N . MET A 1 122 ? 13.487 5.792 -7.706 1.00 97.38 122 MET A N 1
ATOM 965 C CA . MET A 1 122 ? 13.600 5.000 -8.934 1.00 97.38 122 MET A CA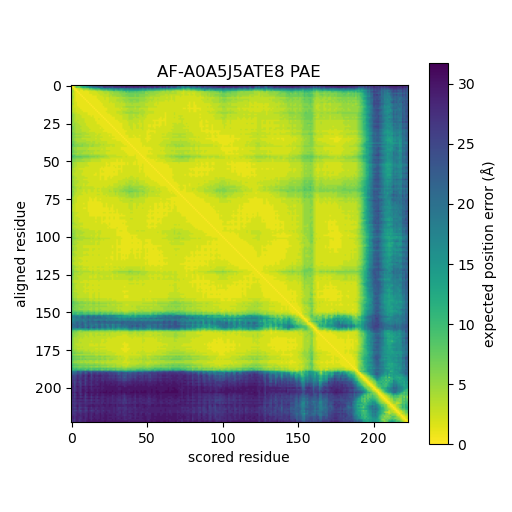 1
ATOM 966 C C . MET A 1 122 ? 13.115 5.728 -10.195 1.00 97.38 122 MET A C 1
ATOM 968 O O . MET A 1 122 ? 13.344 5.235 -11.295 1.00 97.38 122 MET A O 1
ATOM 972 N N . THR A 1 123 ? 12.410 6.853 -10.078 1.00 97.19 123 THR A N 1
ATOM 973 C CA . THR A 1 123 ? 11.809 7.556 -11.223 1.00 97.19 123 THR A CA 1
ATOM 974 C C . THR A 1 123 ? 11.886 9.069 -11.049 1.00 97.19 123 THR A C 1
ATOM 976 O O . THR A 1 123 ? 11.926 9.573 -9.933 1.00 97.19 123 THR A O 1
ATOM 979 N N . GLN A 1 124 ? 11.885 9.814 -12.156 1.00 95.44 124 GLN A N 1
ATOM 980 C CA . GLN A 1 124 ? 11.827 11.281 -12.121 1.00 95.44 124 GLN A CA 1
ATOM 981 C C . GLN A 1 124 ? 10.397 11.820 -11.965 1.00 95.44 124 GLN A C 1
ATOM 983 O O . GLN A 1 124 ? 10.194 13.013 -11.730 1.00 95.44 124 GLN A O 1
ATOM 988 N N . ARG A 1 125 ? 9.381 10.961 -12.110 1.00 96.75 125 ARG A N 1
ATOM 989 C CA . ARG A 1 125 ? 7.969 11.343 -12.004 1.00 96.75 125 ARG A CA 1
ATOM 990 C C . ARG A 1 125 ? 7.422 11.056 -10.612 1.00 96.75 125 ARG A C 1
ATOM 992 O O . ARG A 1 125 ? 7.881 10.175 -9.896 1.00 96.75 125 ARG A O 1
ATOM 999 N N . THR A 1 126 ? 6.404 11.814 -10.215 1.00 96.19 126 THR A N 1
ATOM 1000 C CA . THR A 1 126 ? 5.806 11.655 -8.888 1.00 96.19 126 THR A CA 1
ATOM 1001 C C . THR A 1 126 ? 5.067 10.319 -8.778 1.00 96.19 126 THR A C 1
ATOM 1003 O O . THR A 1 126 ? 4.239 9.974 -9.620 1.00 96.19 126 THR A O 1
ATOM 1006 N N . VAL A 1 127 ? 5.330 9.580 -7.698 1.00 97.69 127 VAL A N 1
ATOM 1007 C CA . VAL A 1 127 ? 4.666 8.291 -7.422 1.00 97.69 127 VAL A CA 1
ATOM 1008 C C . VAL A 1 127 ? 3.545 8.401 -6.390 1.00 97.69 127 VAL A C 1
ATOM 1010 O O . VAL A 1 127 ? 2.774 7.466 -6.230 1.00 97.69 127 VAL A O 1
ATOM 1013 N N . ARG A 1 128 ? 3.415 9.542 -5.696 1.00 93.88 128 ARG A N 1
ATOM 1014 C CA . ARG A 1 128 ? 2.473 9.724 -4.573 1.00 93.88 128 ARG A CA 1
ATOM 1015 C C . ARG A 1 128 ? 1.034 9.317 -4.905 1.00 93.88 128 ARG A C 1
ATOM 1017 O O . ARG A 1 128 ? 0.404 8.639 -4.104 1.00 93.88 128 ARG A O 1
ATOM 1024 N N . ASP A 1 129 ? 0.540 9.667 -6.091 1.00 93.62 129 ASP A N 1
ATOM 1025 C CA . ASP A 1 129 ? -0.826 9.321 -6.509 1.00 93.62 129 ASP A CA 1
ATOM 1026 C C . ASP A 1 129 ? -1.041 7.801 -6.639 1.00 93.62 129 ASP A C 1
ATOM 1028 O O . ASP A 1 129 ? -2.109 7.296 -6.303 1.00 93.62 129 ASP A O 1
ATOM 1032 N N . LYS A 1 130 ? 0.003 7.048 -7.011 1.00 96.31 130 LYS A N 1
ATOM 1033 C CA . LYS A 1 130 ? -0.038 5.580 -7.105 1.00 96.31 130 LYS A CA 1
ATOM 1034 C C . LYS A 1 130 ? -0.231 4.908 -5.749 1.00 96.31 130 LYS A C 1
ATOM 1036 O O . LYS A 1 130 ? -0.851 3.855 -5.677 1.00 96.31 130 LYS A O 1
ATOM 1041 N N . PHE A 1 131 ? 0.275 5.525 -4.683 1.00 97.19 131 PHE A N 1
ATOM 1042 C CA . PHE A 1 131 ? 0.167 5.024 -3.311 1.00 97.19 131 PHE A CA 1
ATOM 1043 C C . PHE A 1 131 ? -1.026 5.604 -2.549 1.00 97.19 131 PHE A C 1
ATOM 1045 O O . PHE A 1 131 ? -1.293 5.162 -1.436 1.00 97.19 131 PHE A O 1
ATOM 1052 N N . ALA A 1 132 ? -1.767 6.553 -3.132 1.00 94.50 132 ALA A N 1
ATOM 1053 C CA . ALA A 1 132 ? -2.764 7.345 -2.416 1.00 94.50 132 ALA A CA 1
ATOM 1054 C C . ALA A 1 132 ? -3.800 6.492 -1.670 1.00 94.50 132 ALA A C 1
ATOM 1056 O O . ALA A 1 132 ? -4.115 6.789 -0.522 1.00 94.50 132 ALA A O 1
ATOM 1057 N N . ARG A 1 133 ? -4.290 5.406 -2.282 1.00 95.75 133 ARG A N 1
ATOM 1058 C CA . ARG A 1 133 ? -5.241 4.489 -1.632 1.00 95.75 133 ARG A CA 1
ATOM 1059 C C . ARG A 1 133 ? -4.620 3.752 -0.446 1.00 95.75 133 ARG A C 1
ATOM 1061 O O . ARG A 1 133 ? -5.216 3.743 0.625 1.00 95.75 133 ARG A O 1
ATOM 1068 N N . LEU A 1 134 ? -3.412 3.206 -0.600 1.00 97.44 134 LEU A N 1
ATOM 1069 C CA . LEU A 1 134 ? -2.700 2.515 0.482 1.00 97.44 134 LEU A CA 1
ATOM 1070 C C . LEU A 1 134 ? -2.370 3.470 1.641 1.00 97.44 134 LEU A C 1
ATOM 1072 O O . LEU A 1 134 ? -2.565 3.119 2.800 1.00 97.44 134 LEU A O 1
ATOM 1076 N N . THR A 1 135 ? -1.928 4.694 1.340 1.00 95.56 135 THR A N 1
ATOM 1077 C CA . THR A 1 135 ? -1.656 5.717 2.359 1.00 95.56 135 THR A CA 1
ATOM 1078 C C . THR A 1 135 ? -2.937 6.170 3.058 1.00 95.56 135 THR A C 1
ATOM 1080 O O . THR A 1 135 ? -2.938 6.302 4.276 1.00 95.56 135 THR A O 1
ATOM 1083 N N . GLN A 1 136 ? -4.051 6.338 2.333 1.00 94.75 136 GLN A N 1
ATOM 1084 C CA . GLN A 1 136 ? -5.352 6.627 2.949 1.00 94.75 136 GLN A CA 1
ATOM 1085 C C . GLN A 1 136 ? -5.809 5.487 3.862 1.00 94.75 136 GLN A C 1
ATOM 1087 O O . GLN A 1 136 ? -6.276 5.757 4.964 1.00 94.75 136 GLN A O 1
ATOM 1092 N N . MET A 1 137 ? -5.620 4.224 3.463 1.00 97.62 137 MET A N 1
ATOM 1093 C CA . MET A 1 137 ? -5.881 3.091 4.354 1.00 97.62 137 MET A CA 1
ATOM 1094 C C . MET A 1 137 ? -5.051 3.187 5.637 1.00 97.62 137 MET A C 1
ATOM 1096 O O . MET A 1 137 ? -5.607 3.064 6.723 1.00 97.62 137 MET A O 1
ATOM 1100 N N . ALA A 1 138 ? -3.748 3.460 5.525 1.00 97.31 138 ALA A N 1
ATOM 1101 C CA . ALA A 1 138 ? -2.874 3.626 6.683 1.00 97.31 138 ALA A CA 1
ATOM 1102 C C . ALA A 1 138 ? -3.318 4.787 7.591 1.00 97.31 138 ALA A C 1
ATOM 1104 O O . ALA A 1 138 ? -3.339 4.632 8.808 1.00 97.31 138 ALA A O 1
ATOM 1105 N N . THR A 1 139 ? -3.741 5.924 7.028 1.00 95.12 139 THR A N 1
ATOM 1106 C CA . THR A 1 139 ? -4.296 7.045 7.807 1.00 95.12 139 THR A CA 1
ATOM 1107 C C . THR A 1 139 ? -5.540 6.625 8.590 1.00 95.12 139 THR A C 1
ATOM 1109 O O . THR A 1 139 ? -5.615 6.870 9.788 1.00 95.12 139 THR A O 1
ATOM 1112 N N . ILE A 1 140 ? -6.489 5.937 7.945 1.00 96.38 140 ILE A N 1
ATOM 1113 C CA . ILE A 1 140 ? -7.725 5.464 8.591 1.00 96.38 140 ILE A CA 1
ATOM 1114 C C . ILE A 1 140 ? -7.417 4.469 9.716 1.00 96.38 140 ILE A C 1
ATOM 1116 O O . ILE A 1 140 ? -8.029 4.517 10.780 1.00 96.38 140 ILE A O 1
ATOM 1120 N N . LEU A 1 141 ? -6.462 3.567 9.492 1.00 98.25 141 LEU A N 1
ATOM 1121 C CA . LEU A 1 141 ? -6.066 2.560 10.476 1.00 98.25 141 LEU A CA 1
ATOM 1122 C C . LEU A 1 141 ? -5.302 3.152 11.668 1.00 98.25 141 LEU A C 1
ATOM 1124 O O . LEU A 1 141 ? -5.204 2.476 12.688 1.00 98.25 141 LEU A O 1
ATOM 1128 N N . ASN A 1 142 ? -4.803 4.387 11.559 1.00 96.94 142 ASN A N 1
ATOM 1129 C CA . ASN A 1 142 ? -4.127 5.119 12.633 1.00 96.94 142 ASN A CA 1
ATOM 1130 C C . ASN A 1 142 ? -5.046 6.010 13.470 1.00 96.94 142 ASN A C 1
ATOM 1132 O O . ASN A 1 142 ? -4.578 6.575 14.457 1.00 96.94 142 ASN A O 1
ATOM 1136 N N . LEU A 1 143 ? -6.325 6.137 13.113 1.00 96.38 143 LEU A N 1
ATOM 1137 C CA . LEU A 1 143 ? -7.280 6.891 13.923 1.00 96.38 143 LEU A CA 1
ATOM 1138 C C . LEU A 1 143 ? -7.373 6.286 15.330 1.00 96.38 143 LEU A C 1
ATOM 1140 O O . LEU A 1 143 ? -7.377 5.062 15.488 1.00 96.38 143 LEU A O 1
ATOM 1144 N N . GLU A 1 144 ? -7.482 7.129 16.350 1.00 95.50 144 GLU A N 1
ATOM 1145 C CA . GLU A 1 144 ? -7.712 6.668 17.721 1.00 95.50 144 GLU A CA 1
ATOM 1146 C C . GLU A 1 144 ? -9.184 6.292 17.914 1.00 95.50 144 GLU A C 1
ATOM 1148 O O . GLU A 1 144 ? -9.518 5.393 18.690 1.00 95.50 144 GLU A O 1
ATOM 1153 N N . LYS A 1 145 ? -10.085 6.971 17.190 1.00 95.56 145 LYS A N 1
ATOM 1154 C CA . LYS A 1 145 ? -11.534 6.761 17.269 1.00 95.56 145 LYS A CA 1
ATOM 1155 C C . LYS A 1 145 ? -12.178 6.752 15.893 1.00 95.56 145 LYS A C 1
ATOM 1157 O O . LYS A 1 145 ? -11.865 7.556 15.024 1.00 95.56 145 LYS A O 1
ATOM 1162 N N . VAL A 1 146 ? -13.210 5.920 15.749 1.00 95.75 146 VAL A N 1
ATOM 1163 C CA . VAL A 1 146 ? -14.017 5.801 14.521 1.00 95.75 146 VAL A CA 1
ATOM 1164 C C . VAL A 1 146 ? -14.553 7.154 14.028 1.00 95.75 146 VAL A C 1
ATOM 1166 O O . VAL A 1 146 ? -14.642 7.361 12.824 1.00 95.75 146 VAL A O 1
ATOM 1169 N N . SER A 1 147 ? -14.903 8.079 14.929 1.00 93.38 147 SER A N 1
ATOM 1170 C CA . SER A 1 147 ? -15.466 9.391 14.579 1.00 93.38 147 SER A CA 1
ATOM 1171 C C . SER A 1 147 ? -14.474 10.357 13.928 1.00 93.38 147 SER A C 1
ATOM 1173 O O . SER A 1 147 ? -14.915 11.238 13.199 1.00 93.38 147 SER A O 1
ATOM 1175 N N . GLU A 1 148 ? -13.167 10.194 14.151 1.00 93.06 148 GLU A N 1
ATOM 1176 C CA . GLU A 1 148 ? -12.123 11.092 13.618 1.00 93.06 148 GLU A CA 1
ATOM 1177 C C . GLU A 1 148 ? -12.057 11.065 12.088 1.00 93.06 148 GLU A C 1
ATOM 1179 O O . GLU A 1 148 ? -11.594 12.009 11.460 1.00 93.06 148 GLU A O 1
ATOM 1184 N N . ILE A 1 149 ? -12.602 10.023 11.450 1.00 91.19 149 ILE A N 1
ATOM 1185 C CA . ILE A 1 149 ? -12.737 9.979 9.990 1.00 91.19 149 ILE A CA 1
ATOM 1186 C C . ILE A 1 149 ? -13.529 11.171 9.432 1.00 91.19 149 ILE A C 1
ATOM 1188 O O . ILE A 1 149 ? -13.316 11.569 8.289 1.00 91.19 149 ILE A O 1
ATOM 1192 N N . LEU A 1 150 ? -14.442 11.743 10.225 1.00 88.25 150 LEU A N 1
ATOM 1193 C CA . LEU A 1 150 ? -15.283 12.869 9.820 1.00 88.25 150 LEU A CA 1
ATOM 1194 C C . LEU A 1 150 ? -14.494 14.179 9.697 1.00 88.25 150 LEU A C 1
ATOM 1196 O O . LEU A 1 150 ? -14.929 15.076 8.974 1.00 88.25 150 LEU A O 1
ATOM 1200 N N . ASP A 1 151 ? -13.317 14.265 10.319 1.00 84.94 151 ASP A N 1
ATOM 1201 C CA . ASP A 1 151 ? -12.404 15.400 10.160 1.00 84.94 151 ASP A CA 1
ATOM 1202 C C . ASP A 1 151 ? -11.724 15.382 8.782 1.00 84.94 151 ASP A C 1
ATOM 1204 O O . ASP A 1 151 ? -11.248 16.404 8.302 1.00 84.94 151 ASP A O 1
ATOM 1208 N N . PHE A 1 152 ? -11.728 14.227 8.107 1.00 77.94 152 PHE A N 1
ATOM 1209 C CA . PHE A 1 152 ? -11.130 14.023 6.786 1.00 77.94 152 PHE A CA 1
ATOM 1210 C C . PHE A 1 152 ? -12.173 13.783 5.682 1.00 77.94 152 PHE A C 1
ATOM 1212 O O . PHE A 1 152 ? -11.806 13.494 4.540 1.00 77.94 152 PHE A O 1
ATOM 1219 N N . TRP A 1 153 ? -13.471 13.879 5.997 1.00 75.81 153 TRP A N 1
ATOM 1220 C CA . TRP A 1 153 ? -14.570 13.570 5.077 1.00 75.81 153 TRP A CA 1
ATOM 1221 C C . TRP A 1 153 ? -15.477 14.780 4.821 1.00 75.81 153 TRP A C 1
ATOM 1223 O O . TRP A 1 153 ? -15.732 15.589 5.709 1.00 75.81 153 TRP A O 1
ATOM 1233 N N . GLY A 1 154 ? -16.028 14.879 3.608 1.00 68.88 154 GLY A N 1
ATOM 1234 C CA . GLY A 1 154 ? -16.981 15.933 3.245 1.00 68.88 154 GLY A CA 1
ATOM 1235 C C . GLY A 1 154 ? -16.337 17.319 3.160 1.00 68.88 154 GLY A C 1
ATOM 1236 O O . GLY A 1 154 ? -15.254 17.461 2.606 1.00 68.88 154 GLY A O 1
ATOM 1237 N N . GLU A 1 155 ? -17.004 18.339 3.700 1.00 63.28 155 GLU A N 1
ATOM 1238 C CA . GLU A 1 155 ? -16.525 19.734 3.701 1.00 63.28 155 GLU A CA 1
ATOM 1239 C C . GLU A 1 155 ? -15.188 19.909 4.444 1.00 63.28 155 GLU A C 1
ATOM 1241 O O . GLU A 1 155 ? -14.434 20.837 4.159 1.00 63.28 155 GLU A O 1
ATOM 1246 N N . ASN A 1 156 ? -14.856 18.969 5.335 1.00 64.94 156 ASN A N 1
ATOM 1247 C CA . ASN A 1 156 ? -13.628 18.980 6.124 1.00 64.94 156 ASN A CA 1
ATOM 1248 C C . ASN A 1 156 ? -12.428 18.337 5.407 1.00 64.94 156 ASN A C 1
ATOM 1250 O O . ASN A 1 156 ? -11.307 18.444 5.895 1.00 64.94 156 ASN A O 1
ATOM 1254 N N . SER A 1 157 ? -12.606 17.698 4.240 1.00 62.47 157 SER A N 1
ATOM 1255 C CA . SER A 1 157 ? -11.534 16.918 3.589 1.00 62.47 157 SER A CA 1
ATOM 1256 C C . SER A 1 157 ? -10.330 17.750 3.118 1.00 62.47 157 SER A C 1
ATOM 1258 O O . SER A 1 157 ? -9.321 17.195 2.675 1.00 62.47 157 SER A O 1
ATOM 1260 N N . GLY A 1 158 ? -10.417 19.084 3.174 1.00 60.81 158 GLY A N 1
ATOM 1261 C CA . GLY A 1 158 ? -9.405 19.980 2.626 1.00 60.81 158 GLY A CA 1
ATOM 1262 C C . GLY A 1 158 ? -9.108 19.669 1.147 1.00 60.81 158 GLY A C 1
ATOM 1263 O O . GLY A 1 158 ? -9.920 19.047 0.459 1.00 60.81 158 GLY A O 1
ATOM 1264 N N . PRO A 1 159 ? -7.929 20.053 0.624 1.00 53.09 159 PRO A N 1
ATOM 1265 C CA . PRO A 1 159 ? -7.516 19.707 -0.740 1.00 53.09 159 PRO A CA 1
ATOM 1266 C C . PRO A 1 159 ? -7.177 18.213 -0.929 1.00 53.09 159 PRO A C 1
ATOM 1268 O O . PRO A 1 159 ? -6.840 17.799 -2.040 1.00 53.09 159 PRO A O 1
ATOM 1271 N N . MET A 1 160 ? -7.241 17.390 0.126 1.00 54.88 160 MET A N 1
ATOM 1272 C CA . MET A 1 160 ? -6.986 15.953 0.046 1.00 54.88 160 MET A CA 1
ATOM 1273 C C . MET A 1 160 ? -8.202 15.259 -0.578 1.00 54.88 160 MET A C 1
ATOM 1275 O O . MET A 1 160 ? -9.179 14.935 0.090 1.00 54.88 160 MET A O 1
ATOM 1279 N N . THR A 1 161 ? -8.148 15.006 -1.885 1.00 63.47 161 THR A N 1
ATOM 1280 C CA . THR A 1 161 ? -9.203 14.253 -2.575 1.00 63.47 161 THR A CA 1
ATOM 1281 C C . THR A 1 161 ? -9.262 12.825 -2.034 1.00 63.47 161 THR A C 1
ATOM 1283 O O . THR A 1 161 ? -8.319 12.047 -2.233 1.00 63.47 161 THR A O 1
ATOM 1286 N N . CYS A 1 162 ? -10.357 12.458 -1.369 1.00 71.81 162 CYS A N 1
ATOM 1287 C CA . CYS A 1 162 ? -10.565 11.083 -0.935 1.00 71.81 162 CYS A CA 1
ATOM 1288 C C . CYS A 1 162 ? -10.594 10.144 -2.158 1.00 71.81 162 CYS A C 1
ATOM 1290 O O . CYS A 1 162 ? -11.262 10.426 -3.152 1.00 71.81 162 CYS A O 1
ATOM 1292 N N . ARG A 1 163 ? -9.812 9.058 -2.126 1.00 84.00 163 ARG A N 1
ATOM 1293 C CA . ARG A 1 163 ? -9.714 8.051 -3.204 1.00 84.00 163 ARG A CA 1
ATOM 1294 C C . ARG A 1 163 ? -10.478 6.772 -2.863 1.00 84.00 163 ARG A C 1
ATOM 1296 O O . ARG A 1 163 ? -10.594 5.896 -3.721 1.00 84.00 163 ARG A O 1
ATOM 1303 N N . LEU A 1 164 ? -10.937 6.649 -1.620 1.00 88.38 164 LEU A N 1
ATOM 1304 C CA . LEU A 1 164 ? -11.746 5.544 -1.130 1.00 88.38 164 LEU A CA 1
ATOM 1305 C C . LEU A 1 164 ? -13.221 5.950 -1.140 1.00 88.38 164 LEU A C 1
ATOM 1307 O O . LEU A 1 164 ? -13.578 7.059 -0.750 1.00 88.38 164 LEU A O 1
ATOM 1311 N N . THR A 1 165 ? -14.087 5.040 -1.565 1.00 88.94 165 THR A N 1
ATOM 1312 C CA . THR A 1 165 ? -15.543 5.213 -1.450 1.00 88.94 165 THR A CA 1
ATOM 1313 C C . THR A 1 165 ? -15.993 5.120 0.018 1.00 88.94 165 THR A C 1
ATOM 1315 O O . THR A 1 165 ? -15.290 4.514 0.834 1.00 88.94 165 THR A O 1
ATOM 1318 N N . PRO A 1 166 ? -17.187 5.627 0.386 1.00 89.56 166 PRO A N 1
ATOM 1319 C CA . PRO A 1 166 ? -17.744 5.431 1.729 1.00 89.56 166 PRO A CA 1
ATOM 1320 C C . PRO A 1 166 ? -17.746 3.965 2.185 1.00 89.56 166 PRO A C 1
ATOM 1322 O O . PRO A 1 166 ? -17.450 3.662 3.341 1.00 89.56 166 PRO A O 1
ATOM 1325 N N . ALA A 1 167 ? -18.070 3.043 1.274 1.00 91.88 167 ALA A N 1
ATOM 1326 C CA . ALA A 1 167 ? -18.089 1.611 1.553 1.00 91.88 167 ALA A CA 1
ATOM 1327 C C . ALA A 1 167 ? -16.682 1.066 1.841 1.00 91.88 167 ALA A C 1
ATOM 1329 O O . ALA A 1 167 ? -16.497 0.285 2.775 1.00 91.88 167 ALA A O 1
ATOM 1330 N N . GLU A 1 168 ? -15.682 1.507 1.076 1.00 94.56 168 GLU A N 1
ATOM 1331 C CA . GLU A 1 168 ? -14.282 1.149 1.310 1.00 94.56 168 GLU A CA 1
ATOM 1332 C C . GLU A 1 168 ? -13.775 1.708 2.636 1.00 94.56 168 GLU A C 1
ATOM 1334 O O . GLU A 1 168 ? -13.155 0.966 3.389 1.00 94.56 168 GLU A O 1
ATOM 1339 N N . VAL A 1 169 ? -14.100 2.957 2.984 1.00 94.75 169 VAL A N 1
ATOM 1340 C CA . VAL A 1 169 ? -13.732 3.538 4.284 1.00 94.75 169 VAL A CA 1
ATOM 1341 C C . VAL A 1 169 ? -14.306 2.730 5.442 1.00 94.75 169 VAL A C 1
ATOM 1343 O O . VAL A 1 169 ? -13.562 2.354 6.346 1.00 94.75 169 VAL A O 1
ATOM 1346 N N . ARG A 1 170 ? -15.602 2.390 5.406 1.00 95.81 170 ARG A N 1
ATOM 1347 C CA . ARG A 1 170 ? -16.212 1.528 6.437 1.00 95.81 170 ARG A CA 1
ATOM 1348 C C . ARG A 1 170 ? -15.527 0.170 6.510 1.00 95.81 170 ARG A C 1
ATOM 1350 O O . ARG A 1 170 ? -15.303 -0.343 7.602 1.00 95.81 170 ARG A O 1
ATOM 1357 N N . ARG A 1 171 ? -15.176 -0.404 5.356 1.00 97.50 171 ARG A N 1
ATOM 1358 C CA . ARG A 1 171 ? -14.461 -1.678 5.296 1.00 97.50 171 ARG A CA 1
ATOM 1359 C C . ARG A 1 171 ? -13.071 -1.582 5.923 1.00 97.50 171 ARG A C 1
ATOM 1361 O O . ARG A 1 171 ? -12.721 -2.483 6.671 1.00 97.50 171 ARG A O 1
ATOM 1368 N N . VAL A 1 172 ? -12.317 -0.516 5.649 1.00 98.19 172 VAL A N 1
ATOM 1369 C CA . VAL A 1 172 ? -10.980 -0.280 6.220 1.00 98.19 172 VAL A CA 1
ATOM 1370 C C . VAL A 1 172 ? -11.061 -0.050 7.728 1.00 98.19 172 VAL A C 1
ATOM 1372 O O . VAL A 1 172 ? -10.314 -0.681 8.469 1.00 98.19 172 VAL A O 1
ATOM 1375 N N . LEU A 1 173 ? -12.008 0.771 8.199 1.00 98.25 173 LEU A N 1
ATOM 1376 C CA . LEU A 1 173 ? -12.284 0.939 9.633 1.00 98.25 173 LEU A CA 1
ATOM 1377 C C . LEU A 1 173 ? -12.585 -0.407 10.305 1.00 98.25 173 LEU A C 1
ATOM 1379 O O . LEU A 1 173 ? -12.097 -0.675 11.395 1.00 98.25 173 LEU A O 1
ATOM 1383 N N . GLY A 1 174 ? -13.335 -1.282 9.632 1.00 98.31 174 GLY A N 1
ATOM 1384 C CA . GLY A 1 174 ? -13.654 -2.623 10.124 1.00 98.31 174 GLY A CA 1
ATOM 1385 C C . GLY A 1 174 ? -12.473 -3.598 10.172 1.00 98.31 174 GLY A C 1
ATOM 1386 O O . GLY A 1 174 ? -12.641 -4.712 10.663 1.00 98.31 174 GLY A O 1
ATOM 1387 N N . LEU A 1 175 ? -11.289 -3.226 9.668 1.00 98.69 175 LEU A N 1
ATOM 1388 C CA . LEU A 1 175 ? -10.077 -4.036 9.823 1.00 98.69 175 LEU A CA 1
ATOM 1389 C C . LEU A 1 175 ? -9.422 -3.836 11.202 1.00 98.69 175 LEU A C 1
ATOM 1391 O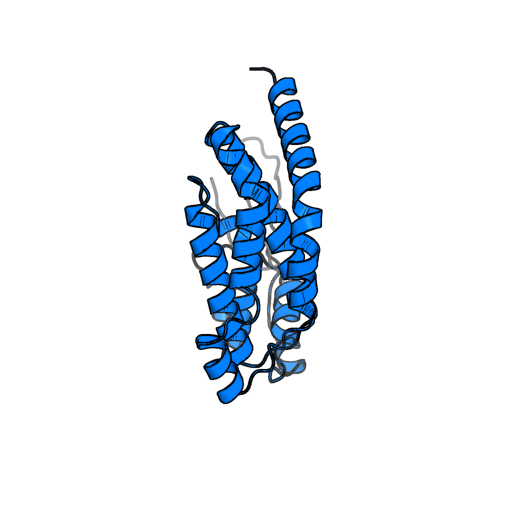 O . LEU A 1 175 ? -8.626 -4.684 11.610 1.00 98.69 175 LEU A O 1
ATOM 1395 N N . ARG A 1 176 ? -9.746 -2.747 11.917 1.00 98.50 176 ARG A N 1
ATOM 1396 C CA . ARG A 1 176 ? -9.287 -2.493 13.290 1.00 98.50 176 ARG A CA 1
ATOM 1397 C C . ARG A 1 176 ? -10.048 -3.363 14.279 1.00 98.50 176 ARG A C 1
ATOM 1399 O O . ARG A 1 176 ? -11.274 -3.317 14.336 1.00 98.50 176 ARG A O 1
ATOM 1406 N N . VAL A 1 177 ? -9.315 -4.148 15.063 1.00 97.94 177 VAL A N 1
ATOM 1407 C CA . VAL A 1 177 ? -9.901 -5.160 15.961 1.00 97.94 177 VAL A CA 1
ATOM 1408 C C . VAL A 1 177 ? -10.647 -4.563 17.155 1.00 97.94 177 VAL A C 1
ATOM 1410 O O . VAL A 1 177 ? -11.526 -5.204 17.722 1.00 97.94 177 VAL A O 1
ATOM 1413 N N . ASP A 1 178 ? -10.313 -3.333 17.527 1.00 97.44 178 ASP A N 1
ATOM 1414 C CA . ASP A 1 178 ? -10.878 -2.594 18.653 1.00 97.44 178 ASP A CA 1
ATOM 1415 C C . ASP A 1 178 ? -12.038 -1.661 18.255 1.00 97.44 178 ASP A C 1
ATOM 1417 O O . ASP A 1 178 ? -12.778 -1.176 19.117 1.00 97.44 178 ASP A O 1
ATOM 1421 N N . PHE A 1 179 ? -12.250 -1.431 16.955 1.00 98.19 179 PHE A N 1
ATOM 1422 C CA . PHE A 1 179 ? -13.349 -0.604 16.465 1.00 98.19 179 PHE A CA 1
ATOM 1423 C C . PHE A 1 179 ? -14.661 -1.387 16.417 1.00 98.19 179 PHE A C 1
ATOM 1425 O O . PHE A 1 179 ? -14.799 -2.407 15.745 1.00 98.19 179 PHE A O 1
ATOM 1432 N N . LYS A 1 180 ? -15.671 -0.866 17.120 1.00 97.50 180 LYS A N 1
ATOM 1433 C CA . LYS A 1 180 ? -16.988 -1.502 17.210 1.00 97.50 180 LYS A CA 1
ATOM 1434 C C . LYS A 1 180 ? -17.759 -1.379 15.887 1.00 97.50 180 LYS A C 1
ATOM 1436 O O . LYS A 1 180 ? -17.924 -0.251 15.405 1.00 97.50 180 LYS A O 1
ATOM 1441 N N . PRO A 1 181 ? -18.302 -2.478 15.328 1.00 96.44 181 PRO A N 1
ATOM 1442 C CA . PRO A 1 181 ? -19.089 -2.441 14.095 1.00 96.44 181 PRO A CA 1
ATOM 1443 C C . PRO A 1 181 ? -20.263 -1.457 14.143 1.00 96.44 181 PRO A C 1
ATOM 1445 O O . PRO A 1 181 ? -20.553 -0.795 13.148 1.00 96.44 181 PRO A O 1
ATOM 1448 N N . GLU A 1 182 ? -20.906 -1.300 15.302 1.00 96.25 182 GLU A N 1
ATOM 1449 C CA . GLU A 1 182 ? -22.039 -0.389 15.491 1.00 96.25 182 GLU A CA 1
ATOM 1450 C C . GLU A 1 182 ? -21.616 1.077 15.342 1.00 96.25 182 GLU A C 1
ATOM 1452 O O . GLU A 1 182 ? -22.327 1.871 14.727 1.00 96.25 182 GLU A O 1
ATOM 1457 N N . ALA A 1 183 ? -20.431 1.434 15.851 1.00 95.88 183 ALA A N 1
ATOM 1458 C CA . ALA A 1 183 ? -19.881 2.779 15.709 1.00 95.88 183 ALA A CA 1
ATOM 1459 C C . ALA A 1 183 ? -19.549 3.089 14.242 1.00 95.88 183 ALA A C 1
ATOM 1461 O O . ALA A 1 183 ? -19.830 4.185 13.761 1.00 95.88 183 ALA A O 1
ATOM 1462 N N . ILE A 1 184 ? -19.011 2.106 13.510 1.00 96.56 184 ILE A N 1
ATOM 1463 C CA . ILE A 1 184 ? -18.714 2.240 12.077 1.00 96.56 184 ILE A CA 1
ATOM 1464 C C . ILE A 1 184 ? -20.010 2.366 11.270 1.00 96.56 184 ILE A C 1
ATOM 1466 O O . ILE A 1 184 ? -20.084 3.180 10.350 1.00 96.56 184 ILE A O 1
ATOM 1470 N N . ALA A 1 185 ? -21.045 1.589 11.602 1.00 93.94 185 ALA A N 1
ATOM 1471 C CA . ALA A 1 185 ? -22.347 1.657 10.943 1.00 93.94 185 ALA A CA 1
ATOM 1472 C C . ALA A 1 185 ? -23.032 3.016 11.165 1.00 93.94 185 ALA A C 1
ATOM 1474 O O . ALA A 1 185 ? -23.599 3.576 10.227 1.00 93.94 185 ALA A O 1
ATOM 1475 N N . ALA A 1 186 ? -22.907 3.585 12.368 1.00 93.25 186 ALA A N 1
ATOM 1476 C CA . ALA A 1 186 ? -23.475 4.883 12.724 1.00 93.25 186 ALA A CA 1
ATOM 1477 C C . ALA A 1 186 ? -22.819 6.079 12.006 1.00 93.25 186 ALA A C 1
ATOM 1479 O O . ALA A 1 186 ? -23.382 7.177 12.016 1.00 93.25 186 ALA A O 1
ATOM 1480 N N . LEU A 1 187 ? -21.653 5.894 11.369 1.00 91.56 187 LEU A N 1
ATOM 1481 C CA . LEU A 1 187 ? -20.999 6.962 10.617 1.00 91.56 187 LEU A CA 1
ATOM 1482 C C . LEU A 1 187 ? -21.877 7.474 9.477 1.00 91.56 187 LEU A 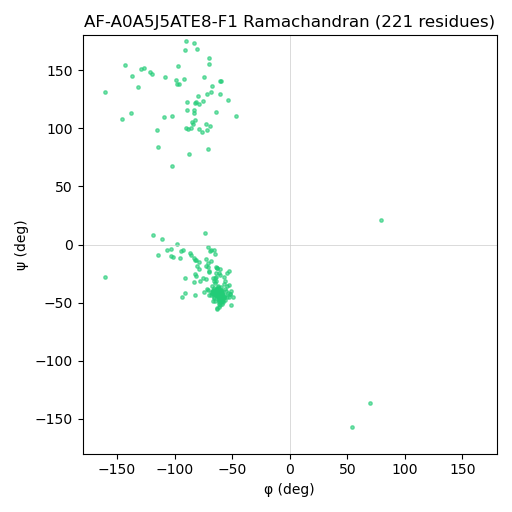C 1
ATOM 1484 O O . LEU A 1 187 ? -22.505 6.716 8.733 1.00 91.56 187 LEU A O 1
ATOM 1488 N N . LYS A 1 188 ? -21.831 8.785 9.291 1.00 87.56 188 LYS A N 1
ATOM 1489 C CA . LYS A 1 188 ? -22.558 9.532 8.272 1.00 87.56 188 LYS A CA 1
ATOM 1490 C C . LYS A 1 188 ? -21.623 9.900 7.115 1.00 87.56 188 LYS A C 1
ATOM 1492 O O . LYS A 1 188 ? -21.255 11.052 6.933 1.00 87.56 188 LYS A O 1
ATOM 1497 N N . LEU A 1 189 ? -21.184 8.881 6.373 1.00 82.69 189 LEU A N 1
ATOM 1498 C CA . LEU A 1 189 ? -20.344 9.053 5.184 1.00 82.69 189 LEU A CA 1
ATOM 1499 C C . LEU A 1 189 ? -21.239 9.211 3.953 1.00 82.69 189 LEU A C 1
ATOM 1501 O O . LEU A 1 189 ? -21.969 8.283 3.601 1.00 82.69 189 LEU A O 1
ATOM 1505 N N . TRP A 1 190 ? -21.191 10.377 3.318 1.00 71.75 190 TRP A N 1
ATOM 1506 C CA . TRP A 1 190 ? -21.962 10.674 2.110 1.00 71.75 190 TRP A CA 1
ATOM 1507 C C . TRP A 1 190 ? -21.161 10.339 0.858 1.00 71.75 190 TRP A C 1
ATOM 1509 O O . TRP A 1 190 ? -19.955 10.580 0.806 1.00 71.75 190 TRP A O 1
ATOM 1519 N N . GLU A 1 191 ? -21.839 9.816 -0.156 1.00 56.81 191 GLU A N 1
ATOM 1520 C CA . GLU A 1 191 ? -21.271 9.608 -1.484 1.00 56.81 191 GLU A CA 1
ATOM 1521 C C . GLU A 1 191 ? -21.347 10.939 -2.247 1.00 56.81 191 GLU A C 1
ATOM 1523 O O . GLU A 1 191 ? -22.429 11.510 -2.386 1.00 56.81 191 GLU A O 1
ATOM 1528 N N . GLN A 1 192 ? -20.209 11.474 -2.702 1.00 51.78 192 GLN A N 1
ATOM 1529 C CA . GLN A 1 192 ? -20.199 12.648 -3.581 1.00 51.78 192 GLN A CA 1
ATOM 1530 C C . GLN A 1 192 ? -20.724 12.229 -4.960 1.00 51.78 192 GLN A C 1
ATOM 1532 O O . GLN A 1 192 ? -19.955 11.922 -5.868 1.00 51.78 192 GLN A O 1
ATOM 1537 N N . THR A 1 193 ? -22.043 12.181 -5.120 1.00 42.09 193 THR A N 1
ATOM 1538 C CA . THR A 1 193 ? -22.656 11.964 -6.431 1.00 42.09 193 THR A CA 1
ATOM 1539 C C . THR A 1 193 ? -22.772 13.320 -7.116 1.00 42.09 193 THR A C 1
ATOM 1541 O O . THR A 1 193 ? -23.664 14.109 -6.811 1.00 42.09 193 THR A O 1
ATOM 1544 N N . ILE A 1 194 ? -21.848 13.630 -8.028 1.00 46.53 194 ILE A N 1
ATOM 1545 C CA . ILE A 1 194 ? -21.996 14.794 -8.909 1.00 46.53 194 ILE A CA 1
ATOM 1546 C C . ILE A 1 194 ? -23.081 14.443 -9.933 1.00 46.53 194 ILE A C 1
ATOM 1548 O O . ILE A 1 194 ? -22.838 13.671 -10.859 1.00 46.53 194 ILE A O 1
ATOM 1552 N N . ILE A 1 195 ? -24.285 14.990 -9.761 1.00 44.53 195 ILE A N 1
ATOM 1553 C CA . ILE A 1 195 ? -25.337 14.932 -10.780 1.00 44.53 195 ILE A CA 1
ATOM 1554 C C . ILE A 1 195 ? -25.173 16.163 -11.672 1.00 44.53 195 ILE A C 1
ATOM 1556 O O . ILE A 1 195 ? -25.579 17.268 -11.322 1.00 44.53 195 ILE A O 1
ATOM 1560 N N . SER A 1 196 ? -24.565 15.989 -12.842 1.00 42.91 196 SER A N 1
ATOM 1561 C CA . SER A 1 196 ? -24.499 17.043 -13.857 1.00 42.91 196 SER A CA 1
ATOM 1562 C C . SER A 1 196 ? -25.890 17.233 -14.476 1.00 42.91 196 SER A C 1
ATOM 1564 O O . SER A 1 196 ? -26.290 16.467 -15.351 1.00 42.91 196 SER A O 1
ATOM 1566 N N . LEU A 1 197 ? -26.651 18.233 -14.027 1.00 45.44 197 LEU A N 1
ATOM 1567 C CA . LEU A 1 197 ? -27.922 18.614 -14.649 1.00 45.44 197 LEU A CA 1
ATOM 1568 C C . LEU A 1 197 ? -27.635 19.641 -15.756 1.00 45.44 197 LEU A C 1
ATOM 1570 O O . LEU A 1 197 ? -27.423 20.818 -15.485 1.00 45.44 197 LEU A O 1
ATOM 1574 N N . VAL A 1 198 ? -27.590 19.196 -17.015 1.00 45.56 198 VAL A N 1
ATOM 1575 C CA . VAL A 1 198 ? -27.510 20.110 -18.167 1.00 45.56 198 VAL A CA 1
ATOM 1576 C C . VAL A 1 198 ? -28.913 20.662 -18.423 1.00 45.56 198 VAL A C 1
ATOM 1578 O O . VAL A 1 198 ? -29.750 19.985 -19.014 1.00 45.56 198 VAL A O 1
ATOM 1581 N N . LEU A 1 199 ? -29.191 21.876 -17.947 1.00 44.19 199 LEU A N 1
ATOM 1582 C CA . LEU A 1 199 ? -30.377 22.630 -18.356 1.00 44.19 199 LEU A CA 1
ATOM 1583 C C . LEU A 1 199 ? -30.069 23.332 -19.684 1.00 44.19 199 LEU A C 1
ATOM 1585 O O . LEU A 1 199 ? -29.303 24.292 -19.724 1.00 44.19 199 LEU A O 1
ATOM 1589 N N . GLU A 1 200 ? -30.649 22.842 -20.779 1.00 44.72 200 GLU A N 1
ATOM 1590 C CA . GLU A 1 200 ? -30.617 23.534 -22.069 1.00 44.72 200 GLU A CA 1
ATOM 1591 C C . GLU A 1 200 ? -31.476 24.808 -21.991 1.00 44.72 200 GLU A C 1
ATOM 1593 O O . GLU A 1 200 ? -32.703 24.760 -22.066 1.00 44.72 200 GLU A O 1
ATOM 1598 N N . ALA A 1 201 ? -30.826 25.964 -21.842 1.00 46.53 201 ALA A N 1
ATOM 1599 C CA . ALA A 1 201 ? -31.427 27.275 -22.073 1.00 46.53 201 ALA A CA 1
ATOM 1600 C C . ALA A 1 201 ? -30.526 28.115 -23.005 1.00 46.53 201 ALA A C 1
ATOM 1602 O O . ALA A 1 201 ? -29.309 27.923 -23.005 1.00 46.53 201 ALA A O 1
ATOM 1603 N N . PRO A 1 202 ? -31.081 29.049 -23.807 1.00 48.53 202 PRO A N 1
ATOM 1604 C CA . PRO A 1 202 ? -30.445 29.579 -25.027 1.00 48.53 202 PRO A CA 1
ATOM 1605 C C . PRO A 1 202 ? -29.261 30.544 -24.817 1.00 48.53 202 PRO A C 1
ATOM 1607 O O . PRO A 1 202 ? -28.803 31.177 -25.765 1.00 48.53 202 PRO A O 1
ATOM 1610 N N . SER A 1 203 ? -28.758 30.681 -23.594 1.00 52.38 203 SER A N 1
ATOM 1611 C CA . SER A 1 203 ? -27.650 31.566 -23.238 1.00 52.38 203 SER A CA 1
ATOM 1612 C C . SER A 1 203 ? -26.842 30.904 -22.124 1.00 52.38 203 SER A C 1
ATOM 1614 O O . SER A 1 203 ? -27.333 30.771 -21.005 1.00 52.38 203 SER A O 1
ATOM 1616 N N . MET A 1 204 ? -25.643 30.430 -22.479 1.00 49.09 204 MET A N 1
ATOM 1617 C CA . MET A 1 204 ? -24.760 29.567 -21.686 1.00 49.09 204 MET A CA 1
ATOM 1618 C C . MET A 1 204 ? -24.583 30.024 -20.231 1.00 49.09 204 MET A C 1
ATOM 1620 O O . MET A 1 204 ? -23.882 30.996 -19.976 1.00 49.09 204 MET A O 1
ATOM 1624 N N . VAL A 1 205 ? -25.145 29.251 -19.300 1.00 49.31 205 VAL A N 1
ATOM 1625 C CA . VAL A 1 205 ? -24.690 29.127 -17.907 1.00 49.31 205 VAL A CA 1
ATOM 1626 C C . VAL A 1 205 ? -24.782 27.639 -17.577 1.00 49.31 205 VAL A C 1
ATOM 1628 O O . VAL A 1 205 ? -25.873 27.068 -17.578 1.00 49.31 205 VAL A O 1
ATOM 1631 N N . VAL A 1 206 ? -23.645 26.977 -17.357 1.00 47.62 206 VAL A N 1
ATOM 1632 C CA . VAL A 1 206 ? -23.632 25.567 -16.937 1.00 47.62 206 VAL A CA 1
ATOM 1633 C C . VAL A 1 206 ? -23.797 25.544 -15.425 1.00 47.62 206 VAL A C 1
ATOM 1635 O O . VAL A 1 206 ? -22.856 25.835 -14.693 1.00 47.62 206 VAL A O 1
ATOM 1638 N N . VAL A 1 207 ? -24.992 25.202 -14.947 1.00 48.81 207 VAL A N 1
ATOM 1639 C CA . VAL A 1 207 ? -25.241 25.048 -13.511 1.00 48.81 207 VAL A CA 1
ATOM 1640 C C . VAL A 1 207 ? -24.836 23.633 -13.097 1.00 48.81 207 VAL A C 1
ATOM 1642 O O . VAL A 1 207 ? -25.534 22.664 -13.388 1.00 48.81 207 VAL A O 1
ATOM 1645 N N . VAL A 1 208 ? -23.697 23.493 -12.419 1.00 47.59 208 VAL A N 1
ATOM 1646 C CA . VAL A 1 208 ? -23.329 22.226 -11.771 1.00 47.59 208 VAL A CA 1
ATOM 1647 C C . VAL A 1 208 ? -24.023 22.180 -10.415 1.00 47.59 208 VAL A C 1
ATOM 1649 O O . VAL A 1 208 ? -23.707 22.977 -9.536 1.00 47.59 208 VAL A O 1
ATOM 1652 N N . VAL A 1 209 ? -24.972 21.257 -10.248 1.00 49.12 209 VAL A N 1
ATOM 1653 C CA . VAL A 1 209 ? -25.733 21.105 -9.003 1.00 49.12 209 VAL A CA 1
ATOM 1654 C C . VAL A 1 209 ? -25.313 19.821 -8.291 1.00 49.12 209 VAL A C 1
ATOM 1656 O O . VAL A 1 209 ? -25.619 18.721 -8.743 1.00 49.12 209 VAL A O 1
ATOM 1659 N N . ALA A 1 210 ? -24.623 19.948 -7.159 1.00 48.03 210 ALA A N 1
ATOM 1660 C CA . ALA A 1 210 ? -24.327 18.811 -6.289 1.00 48.03 210 ALA A CA 1
ATOM 1661 C C . ALA A 1 210 ? -25.456 18.630 -5.260 1.00 48.03 210 ALA A C 1
ATOM 1663 O O . ALA A 1 210 ? -25.742 19.550 -4.491 1.00 48.03 210 ALA A O 1
ATOM 1664 N N . TRP A 1 211 ? -26.080 17.450 -5.237 1.00 43.84 211 TRP A N 1
ATOM 1665 C CA . TRP A 1 211 ? -27.116 17.076 -4.267 1.00 43.84 211 TRP A CA 1
ATOM 1666 C C . TRP A 1 211 ? -26.569 16.048 -3.276 1.00 43.84 211 TRP A C 1
ATOM 1668 O O . TRP A 1 211 ? -25.801 15.166 -3.662 1.00 43.84 211 TRP A O 1
ATOM 1678 N N . ASN A 1 212 ? -26.996 16.120 -2.015 1.00 47.19 212 ASN A N 1
ATOM 1679 C CA . ASN A 1 212 ? -26.820 15.017 -1.069 1.00 47.19 212 ASN A CA 1
ATOM 1680 C C . ASN A 1 212 ? -28.035 14.058 -1.082 1.00 47.19 212 ASN A C 1
ATOM 1682 O O . ASN A 1 212 ? -29.102 14.381 -1.606 1.00 47.19 212 ASN A O 1
ATOM 1686 N N . ASN A 1 213 ? -27.893 12.875 -0.469 1.00 40.28 213 ASN A N 1
ATOM 1687 C CA . ASN A 1 213 ? -28.964 11.863 -0.371 1.00 40.28 213 ASN A CA 1
ATOM 1688 C C . ASN A 1 213 ? -30.179 12.301 0.480 1.00 40.28 213 ASN A C 1
ATOM 1690 O O . ASN A 1 213 ? -31.162 11.567 0.550 1.00 40.28 213 ASN A O 1
ATOM 1694 N N . SER A 1 214 ? -30.129 13.473 1.122 1.00 51.91 214 SER A N 1
ATOM 1695 C CA . SER A 1 214 ? -31.261 14.115 1.807 1.00 51.91 214 SER A CA 1
ATOM 1696 C C . SER A 1 214 ? -31.956 15.192 0.962 1.00 51.91 214 SER A C 1
ATOM 1698 O O . SER A 1 214 ? -32.934 15.774 1.422 1.00 51.91 214 SER A O 1
ATOM 1700 N N . GLY A 1 215 ? -31.502 15.437 -0.274 1.00 50.38 215 GLY A N 1
ATOM 1701 C CA . GLY A 1 215 ? -32.094 16.436 -1.163 1.00 50.38 215 GLY A CA 1
ATOM 1702 C C . GLY A 1 215 ? -31.680 17.880 -0.857 1.00 50.38 215 GLY A C 1
ATOM 1703 O O . GLY A 1 215 ? -32.379 18.800 -1.264 1.00 50.38 215 GLY A O 1
ATOM 1704 N N . GLU A 1 216 ? -30.563 18.108 -0.164 1.00 48.41 216 GLU A N 1
ATOM 1705 C CA . GLU A 1 216 ? -30.011 19.450 0.058 1.00 48.41 216 GLU A CA 1
ATOM 1706 C C . GLU A 1 216 ? -28.880 19.764 -0.936 1.00 48.41 216 GLU A C 1
ATOM 1708 O O . GLU A 1 216 ? -28.072 18.902 -1.301 1.00 48.41 216 GLU A O 1
ATOM 1713 N N . LEU A 1 217 ? -28.857 21.022 -1.384 1.00 49.22 217 LEU A N 1
ATOM 1714 C CA . LEU A 1 217 ? -27.916 21.582 -2.355 1.00 49.22 217 LEU A CA 1
ATOM 1715 C C . LEU A 1 217 ? -26.573 21.893 -1.683 1.00 49.22 217 LEU A C 1
ATOM 1717 O O . LEU A 1 217 ? -26.527 22.712 -0.770 1.00 49.22 217 LEU A O 1
ATOM 1721 N N . MET A 1 218 ? -25.483 21.288 -2.163 1.00 48.81 218 MET A N 1
ATOM 1722 C CA . MET A 1 218 ? -24.150 21.443 -1.555 1.00 48.81 218 MET A CA 1
ATOM 1723 C C . MET A 1 218 ? -23.336 22.604 -2.147 1.00 48.81 218 MET A C 1
ATOM 1725 O O . MET A 1 218 ? -22.503 23.175 -1.457 1.00 48.81 218 MET A O 1
ATOM 1729 N N . LEU A 1 219 ? -23.546 22.964 -3.417 1.00 49.16 219 LEU A N 1
ATOM 1730 C CA . LEU A 1 219 ? -22.870 24.088 -4.079 1.00 49.16 219 LEU A CA 1
ATOM 1731 C C . LEU A 1 219 ? -23.669 24.514 -5.314 1.00 49.16 219 LEU A C 1
ATOM 1733 O O . LEU A 1 219 ? -24.027 23.674 -6.138 1.00 49.16 219 LEU A O 1
ATOM 1737 N N . ASN A 1 220 ? -23.920 25.819 -5.444 1.00 44.69 220 ASN A N 1
ATOM 1738 C CA . ASN A 1 220 ? -24.475 26.434 -6.647 1.00 44.69 220 ASN A CA 1
ATOM 1739 C C . ASN A 1 220 ? -23.415 27.375 -7.227 1.00 44.69 220 ASN A C 1
ATOM 1741 O O . ASN A 1 220 ? -23.223 28.481 -6.722 1.00 44.69 220 ASN A O 1
ATOM 1745 N N . VAL A 1 221 ? -22.679 26.915 -8.239 1.00 47.06 221 VAL A N 1
ATOM 1746 C CA . VAL A 1 221 ? -21.687 27.745 -8.932 1.00 47.06 221 VAL A CA 1
ATOM 1747 C C . VAL A 1 221 ? -22.295 28.194 -10.256 1.00 47.06 221 VAL A C 1
ATOM 1749 O O . VAL A 1 221 ? -22.491 27.383 -11.157 1.00 47.06 221 VAL A O 1
ATOM 1752 N N . GLN A 1 222 ? -22.600 29.489 -10.360 1.00 43.22 222 GLN A N 1
ATOM 1753 C CA . GLN A 1 222 ? -22.881 30.146 -11.637 1.00 43.22 222 GLN A CA 1
ATOM 1754 C C . GLN A 1 222 ? -21.540 30.528 -12.274 1.00 43.22 222 GLN A C 1
ATOM 1756 O O . GLN A 1 222 ? -20.807 31.337 -11.704 1.00 43.22 222 GLN A O 1
ATOM 1761 N N . MET A 1 223 ? -21.212 29.932 -13.424 1.00 50.38 223 MET A N 1
ATOM 1762 C CA . MET A 1 223 ? -20.176 30.437 -14.335 1.00 50.38 223 MET A CA 1
ATOM 1763 C C . MET A 1 223 ? -20.827 31.015 -15.580 1.00 50.38 223 MET A C 1
ATOM 1765 O O . MET A 1 223 ? -21.702 30.318 -16.146 1.00 50.38 223 MET A O 1
#

Radius of gyration: 21.38 Å; Cα contacts (8 Å, |Δi|>4): 233; chains: 1; bounding box: 53×46×56 Å

Nearest PDB structures (foldseek):
  3hr0-assembly1_B  TM=9.554E-01  e=2.214E-15  Homo sapiens
  5h11-assembly1_A  TM=7.229E-01  e=2.842E-02  Danio rerio
  5yfp-assembly1_E  TM=6.294E-01  e=9.934E-01  Saccharomyces cerevisiae S288C
  6grj-assembly1_C  TM=1.839E-01  e=6.026E+00  Aeromonas hydrophila
  6grj-assembly1_E  TM=1.598E-01  e=6.026E+00  Aeromonas hydrophila

pLDDT: mean 87.31, std 18.57, range [40.28, 98.88]

Organism: NCBI:txid561372

Mean predicted aligned error: 8.47 Å

Secondary structure (DSSP, 8-state):
--HHHHHHHHHHHHHHHHHHHHHHHHHHHHGGGS-BS--HHHHHHHHHS-SSHHHHHHHHHHHHTTSGGGS-HHHHHHHHHHHHHHHHHHHHHHHTT--B-HHHHHHHHHHHHHHHHHHHHS-SS--HHHHHHHHHHHHHHT-SSGGGGGGGSGGGSTT----S-HHHHHHHHTTBTTS-HHHHHT-------EE------SS----EEEE-TTS-EEEEE--

Solvent-accessible surface area (backbone atoms only — not comparable to full-atom values): 13136 Å² total; per-residue (Å²): 131,65,70,64,58,59,50,52,49,52,52,52,45,53,52,52,43,64,70,44,48,72,74,43,42,64,58,59,58,52,53,66,79,58,80,29,67,44,54,72,68,56,52,56,46,40,73,79,49,68,88,48,63,66,61,43,52,53,45,48,48,68,70,45,65,79,46,65,90,76,44,56,70,73,56,44,35,51,45,51,54,55,48,47,51,56,50,44,57,50,49,47,60,47,59,76,72,49,52,25,31,65,58,18,13,51,51,46,41,52,50,49,50,52,51,53,55,54,56,41,72,74,30,94,59,87,49,64,76,76,43,42,58,58,49,50,49,22,53,59,39,52,51,93,48,84,70,60,55,56,61,60,38,76,94,50,21,68,91,57,76,79,80,64,51,55,68,52,47,47,52,51,49,62,28,32,76,85,54,55,67,68,63,55,65,69,54,89,68,74,71,89,51,77,50,79,54,83,71,92,60,103,68,91,52,68,52,51,45,33,49,45,100,85,74,48,80,77,48,84,52,87,92

Foldseek 3Di:
DDPVVVVVLLVVLLVVLVVQLVQLVVLLVVVLVDAQADDPVRLVVCVVVVPRLVVSLVSNCVSCVVPPVVDDQVSQQSSLLSNLLSSLVSNVVSLLVHAHELSSLVSQLVSLVSVLVSSVVRHVDHCCVSCLQSNVLSVLSNDPALQCVVCCADPNVPPNDDPDFLVRSLSSNVSYPPYDNVSSVPDDHWGFDFDQDDDDDPDDWRFGFTATPVGDTDDTDTD

Sequence (223 aa):
MSNSFKKALNVGMEQLVATVTPRIRPVLDSVATISYELSESEYADNEVNDPWVQRLLHAVETNVAWLPPLMTANNYDSFVHLAIDFIVKRLEVIMMQKRFSQLGGLQLDRDARALVSHFSSMTQRTVRDKFARLTQMATILNLEKVSEILDFWGENSGPMTCRLTPAEVRRVLGLRVDFKPEAIAALKLWEQTIISLVLEAPSMVVVVVAWNNSGELMLNVQM

InterPro domains:
  IPR048682 Conserved oligomeric Golgi complex subunit 4 [PTHR24016] (1-189)
  IPR048684 Conserved oligomeric Golgi complex subunit 4, C-terminal [PF20662] (2-171)